Protein AF-A0A7C1Y1V0-F1 (afdb_monomer_lite)

Foldseek 3Di:
DLVDQFKDKLLFDFFDAQDDDPDPDQKDWLDWDDDPFKTKTKMWRQSRWFLDQDQGDNDPDGDDNLSNVDGQVFWDTWMWMWMDGRVFKIKIKTWTFGPDFIKMWGKDFAFQADDWDADLVQRWIWGDDVQKIKIKGKQAPSVQKDKDWQADLSSQARPSRRGGCSVVDDPDGGGGTIIIIIGNTGDRIDMIIMMIGIDGRPDDQADWDHPYNFWIDGPQAIEGADCPDPSVVSHPYYHPVVVSVVSVVVVRD

Radius of gyration: 18.43 Å; chains: 1; bounding box: 43×43×50 Å

Secondary structure (DSSP, 8-state):
-TTSSSEEETTB-----SSS-SSS-SSEEEEEEE-SSEEEEEEE-GGGS-SS-----SSSSPPPGGGGT---TTEEEEEEEEEEETTTEEEEEEEEEEEEEE-EEEEEEE-S-S-EEEEGGGTEEEEEETTEEEEEEE-SSGGGEEEEE--GGGGGB-TTT--B-GGG--SSPPPSEEEEEEESS-EEEEEEEEEEEEE-TTPPPPPEEE-SSSEEEETTEEE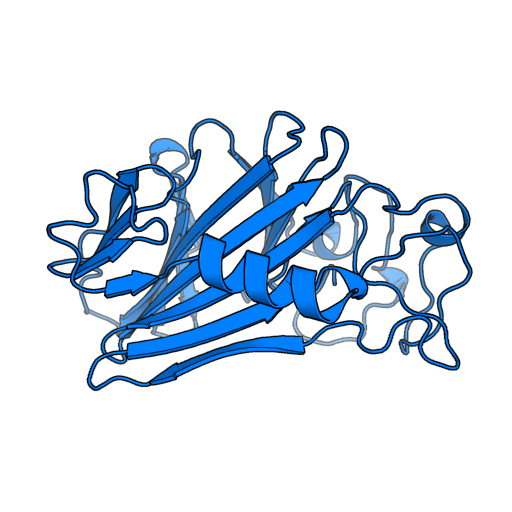ES-TTSTTGGG-SEE--HHHHHHHHHHTT-

pLDDT: mean 93.99, std 7.2, range [48.62, 98.94]

Sequence (253 aa):
TMSHNTILVDGLGQAQPSQGQRYPYYGRMAAFSRGQDYVYFAGDATGCYPHTPGKYSRWSLPMDPVYERKALPHLERFIRHILFVRGRYFVIYDDLSCARPATYTWLYHILPQRPFAFDERTFTIDYTVGDVNVRLRHLANPDKLELDDRTGMKAFTNPLTGEDYSQWRQGDILCGHNLWVSNTVPSRRWCFLAVVYPAQAGETIPAIERLDDSSVRVADDVISFDPASAHSRDASLIVDTSAVAGAVERDLE

Structure (mmCIF, N/CA/C/O backbone):
data_AF-A0A7C1Y1V0-F1
#
_entry.id   AF-A0A7C1Y1V0-F1
#
loop_
_atom_site.group_PDB
_atom_site.id
_atom_site.type_symbol
_atom_site.label_atom_id
_atom_site.label_alt_id
_atom_site.label_comp_id
_atom_site.label_asym_id
_atom_site.label_entity_id
_atom_site.label_seq_id
_atom_site.pdbx_PDB_ins_code
_atom_site.Cartn_x
_atom_site.Cartn_y
_atom_site.Cartn_z
_atom_site.occupancy
_atom_site.B_iso_or_equiv
_atom_site.auth_seq_id
_atom_site.auth_comp_id
_atom_site.auth_asym_id
_atom_site.auth_atom_id
_atom_site.pdbx_PDB_model_num
ATOM 1 N N . THR A 1 1 ? 3.861 7.535 -10.306 1.00 91.88 1 THR A N 1
ATOM 2 C CA . THR A 1 1 ? 3.779 6.478 -9.275 1.00 91.88 1 THR A CA 1
ATOM 3 C C . THR A 1 1 ? 4.593 6.821 -8.050 1.00 91.88 1 THR A C 1
ATOM 5 O O . THR A 1 1 ? 3.997 6.954 -7.001 1.00 91.88 1 THR A O 1
ATOM 8 N N . MET A 1 2 ? 5.907 7.052 -8.175 1.00 93.12 2 MET A N 1
ATOM 9 C CA . MET A 1 2 ? 6.798 7.288 -7.026 1.00 93.12 2 MET A CA 1
ATOM 10 C C . MET A 1 2 ? 6.455 8.511 -6.150 1.00 93.12 2 MET A C 1
ATOM 12 O O . MET A 1 2 ? 6.884 8.585 -5.011 1.00 93.12 2 MET A O 1
ATOM 16 N N . SER A 1 3 ? 5.686 9.463 -6.681 1.00 90.88 3 SER A N 1
ATOM 17 C CA . SER A 1 3 ? 5.173 10.639 -5.963 1.00 90.88 3 SER A CA 1
ATOM 18 C C . SER A 1 3 ? 3.745 10.473 -5.417 1.00 90.88 3 SER A C 1
ATOM 20 O O . SER A 1 3 ? 3.081 11.467 -5.132 1.00 90.88 3 SER A O 1
ATOM 22 N N . HIS A 1 4 ? 3.209 9.250 -5.396 1.00 94.56 4 HIS A N 1
ATOM 23 C CA . HIS A 1 4 ? 1.824 8.958 -5.022 1.00 94.56 4 HIS A CA 1
ATOM 24 C C . HIS A 1 4 ? 1.771 7.877 -3.938 1.00 94.56 4 HIS A C 1
ATOM 26 O O . HIS A 1 4 ? 2.610 6.981 -3.903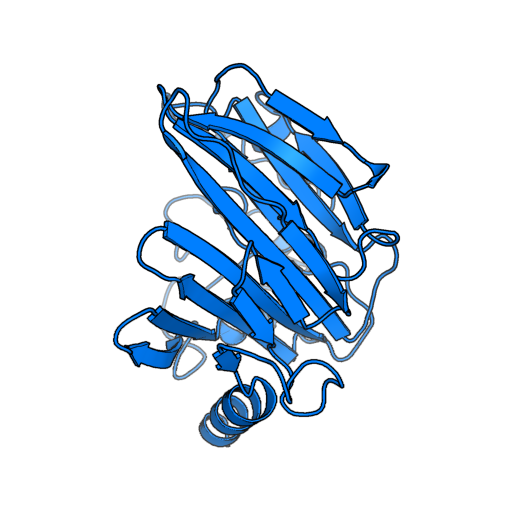 1.00 94.56 4 HIS A O 1
ATOM 32 N N . ASN A 1 5 ? 0.713 7.902 -3.121 1.00 97.81 5 ASN A N 1
ATOM 33 C CA . ASN A 1 5 ? 0.464 6.912 -2.067 1.00 97.81 5 ASN A CA 1
ATOM 34 C C . ASN A 1 5 ? -0.034 5.579 -2.660 1.00 97.81 5 ASN A C 1
ATOM 36 O O . ASN A 1 5 ? -1.225 5.264 -2.620 1.00 97.81 5 ASN A O 1
ATOM 40 N N . THR A 1 6 ? 0.852 4.821 -3.297 1.00 98.19 6 THR A N 1
ATOM 41 C CA . THR A 1 6 ? 0.550 3.578 -4.027 1.00 98.19 6 THR A CA 1
ATOM 42 C C . THR A 1 6 ? 1.698 2.578 -3.879 1.00 98.19 6 THR A C 1
ATOM 44 O O . THR A 1 6 ? 2.484 2.705 -2.952 1.00 98.19 6 THR A O 1
ATOM 47 N N . ILE A 1 7 ? 1.774 1.555 -4.725 1.00 98.75 7 ILE A N 1
ATOM 48 C CA . ILE A 1 7 ? 2.813 0.523 -4.660 1.00 98.75 7 ILE A CA 1
ATOM 49 C C . ILE A 1 7 ? 3.787 0.650 -5.838 1.00 98.75 7 ILE A C 1
ATOM 51 O O . ILE A 1 7 ? 3.426 1.137 -6.906 1.00 98.75 7 ILE A O 1
ATOM 55 N N . LEU A 1 8 ? 5.027 0.213 -5.641 1.00 98.75 8 LEU A N 1
ATOM 56 C CA . LEU A 1 8 ? 5.968 -0.166 -6.694 1.00 98.75 8 LEU A CA 1
ATOM 57 C C . LEU A 1 8 ? 6.183 -1.681 -6.655 1.00 98.75 8 LEU A C 1
ATOM 59 O O . LEU A 1 8 ? 6.149 -2.282 -5.581 1.00 98.75 8 LEU A O 1
ATOM 63 N N . VAL A 1 9 ? 6.456 -2.287 -7.809 1.00 98.75 9 VAL A N 1
ATOM 64 C CA . VAL A 1 9 ? 6.805 -3.713 -7.916 1.00 98.75 9 VAL A CA 1
ATOM 65 C C . VAL A 1 9 ? 8.177 -3.825 -8.570 1.00 98.75 9 VAL A C 1
ATOM 67 O O . VAL A 1 9 ? 8.401 -3.254 -9.634 1.00 98.75 9 VAL A O 1
ATOM 70 N N . ASP A 1 10 ? 9.121 -4.495 -7.911 1.00 98.62 10 ASP A N 1
ATOM 71 C CA . ASP A 1 10 ? 10.555 -4.516 -8.246 1.00 98.62 10 ASP A CA 1
ATOM 72 C C . ASP A 1 10 ? 11.132 -3.103 -8.481 1.00 98.62 10 ASP A C 1
ATOM 74 O O . ASP A 1 10 ? 11.989 -2.876 -9.340 1.00 98.62 10 ASP A O 1
ATOM 78 N N . GLY A 1 11 ? 10.603 -2.129 -7.733 1.00 98.12 11 GLY A N 1
ATOM 79 C CA . GLY A 1 11 ? 10.916 -0.709 -7.862 1.00 98.12 11 GLY A CA 1
ATOM 80 C C . GLY A 1 11 ? 10.279 -0.008 -9.065 1.00 98.12 11 GLY A C 1
ATOM 81 O O . GLY A 1 11 ? 10.378 1.208 -9.156 1.00 98.12 11 GLY A O 1
ATOM 82 N N . LEU A 1 12 ? 9.598 -0.706 -9.973 1.00 98.31 12 LEU A N 1
ATOM 83 C CA . LEU A 1 12 ? 8.946 -0.091 -11.128 1.00 98.31 12 LEU A CA 1
ATOM 84 C C . LEU A 1 12 ? 7.540 0.405 -10.783 1.00 98.31 12 LEU A C 1
ATOM 86 O O . LEU A 1 12 ? 6.779 -0.242 -10.061 1.00 98.31 12 LEU A O 1
ATOM 90 N N . GLY A 1 13 ? 7.191 1.562 -11.340 1.00 97.06 13 GLY A N 1
ATOM 91 C CA . GLY A 1 13 ? 5.862 2.145 -11.246 1.00 97.06 13 GLY A CA 1
ATOM 92 C C . GLY A 1 13 ? 4.998 1.891 -12.481 1.00 97.06 13 GLY A C 1
ATOM 93 O O . GLY A 1 13 ? 5.397 1.251 -13.451 1.00 97.06 13 GLY A O 1
ATOM 94 N N . GLN A 1 14 ? 3.796 2.462 -12.454 1.00 95.44 14 GLN A N 1
ATOM 95 C CA . GLN A 1 14 ? 2.890 2.509 -13.602 1.00 95.44 14 GLN A CA 1
ATOM 96 C C . GLN A 1 14 ? 3.522 3.222 -14.809 1.00 95.44 14 GLN A C 1
ATOM 98 O O . GLN A 1 14 ? 4.060 4.324 -14.669 1.00 95.44 14 GLN A O 1
ATOM 103 N N . ALA A 1 15 ? 3.388 2.637 -15.999 1.00 93.19 15 ALA A N 1
ATOM 104 C CA . ALA A 1 15 ? 3.908 3.194 -17.243 1.00 93.19 15 ALA A CA 1
ATOM 105 C C . ALA A 1 15 ? 3.029 2.782 -18.430 1.00 93.19 15 ALA A C 1
ATOM 107 O O . ALA A 1 15 ? 2.644 1.623 -18.569 1.00 93.19 15 ALA A O 1
ATOM 108 N N . GLN A 1 16 ? 2.681 3.753 -19.278 1.00 89.06 16 GLN A N 1
ATOM 109 C CA . GLN A 1 16 ? 1.705 3.571 -20.353 1.00 89.06 16 GLN A CA 1
ATOM 110 C C . GLN A 1 16 ? 2.181 4.247 -21.647 1.00 89.06 16 GLN A C 1
ATOM 112 O O . GLN A 1 16 ? 2.867 5.276 -21.586 1.00 89.06 16 GLN A O 1
ATOM 117 N N . PRO A 1 17 ? 1.879 3.663 -22.822 1.00 86.00 17 PRO A N 1
ATOM 118 C CA . PRO A 1 17 ? 2.273 4.229 -24.108 1.00 86.00 17 PRO A CA 1
ATOM 119 C C . PRO A 1 17 ? 1.593 5.583 -24.340 1.00 86.00 17 PRO A C 1
ATOM 121 O O . PRO A 1 17 ? 0.523 5.855 -23.798 1.00 86.00 17 PRO A O 1
ATOM 124 N N . SER A 1 18 ? 2.215 6.434 -25.158 1.00 81.00 18 SER A N 1
ATOM 125 C CA . SER A 1 18 ? 1.694 7.770 -25.482 1.00 81.00 18 SER A CA 1
ATOM 126 C C . SER A 1 18 ? 0.429 7.758 -26.333 1.00 81.00 18 SER A C 1
ATOM 128 O O . SER A 1 18 ? -0.316 8.734 -26.318 1.00 81.00 18 SER A O 1
ATOM 130 N N . GLN A 1 19 ? 0.179 6.678 -27.076 1.00 78.19 19 GLN A N 1
ATOM 131 C CA . GLN A 1 19 ? -1.011 6.529 -27.905 1.00 78.19 19 GLN A CA 1
ATOM 132 C C . GLN A 1 19 ? -1.638 5.147 -27.746 1.00 78.19 19 GLN A C 1
ATOM 134 O O . GLN A 1 19 ? -0.944 4.132 -27.662 1.00 78.19 19 GLN A O 1
ATOM 139 N N . GLY A 1 20 ? -2.972 5.141 -27.751 1.00 77.00 20 GLY A N 1
ATOM 140 C CA . GLY A 1 20 ? -3.791 3.941 -27.659 1.00 77.00 20 GLY A CA 1
ATOM 141 C C . GLY A 1 20 ? -3.838 3.313 -26.265 1.00 77.00 20 GLY A C 1
ATOM 142 O O . GLY A 1 20 ? -3.138 3.697 -25.325 1.00 77.00 20 GLY A O 1
ATOM 143 N N . GLN A 1 21 ? -4.694 2.306 -26.143 1.00 80.00 21 GLN A N 1
ATOM 144 C CA . GLN A 1 21 ? -4.727 1.406 -25.000 1.00 80.00 21 GLN A CA 1
ATOM 145 C C . GLN A 1 21 ? -4.340 0.015 -25.498 1.00 80.00 21 GLN A C 1
ATOM 147 O O . GLN A 1 21 ? -4.882 -0.454 -26.494 1.00 80.00 21 GLN A O 1
ATOM 152 N N . ARG A 1 22 ? -3.359 -0.621 -24.848 1.00 79.38 22 ARG A N 1
ATOM 153 C CA . ARG A 1 22 ? -2.966 -2.005 -25.168 1.00 79.38 22 ARG A CA 1
ATOM 154 C C . ARG A 1 22 ? -3.945 -3.027 -24.598 1.00 79.38 22 ARG A C 1
ATOM 156 O O . ARG A 1 22 ? -4.013 -4.141 -25.097 1.00 79.38 22 ARG A O 1
ATOM 163 N N . TYR A 1 23 ? -4.674 -2.621 -23.567 1.00 81.50 23 TYR A N 1
ATOM 164 C CA . TYR A 1 23 ? -5.656 -3.414 -22.848 1.00 81.50 23 TYR A CA 1
ATOM 165 C C . TYR A 1 23 ? -6.980 -2.644 -22.808 1.00 81.50 23 TYR A C 1
ATOM 167 O O . TYR A 1 23 ? -6.942 -1.411 -22.868 1.00 81.50 23 TYR A O 1
ATOM 175 N N . PRO A 1 24 ? -8.130 -3.321 -22.655 1.00 82.69 24 PRO A N 1
ATOM 176 C CA . PRO A 1 24 ? -9.429 -2.658 -22.506 1.00 82.69 24 PRO A CA 1
ATOM 177 C C . PRO A 1 24 ? -9.461 -1.635 -21.359 1.00 82.69 24 PRO A C 1
ATOM 179 O O . PRO A 1 24 ? -10.166 -0.631 -21.425 1.00 82.69 24 PRO A O 1
ATOM 182 N N . TYR A 1 25 ? -8.659 -1.866 -20.318 1.00 86.88 25 TYR A N 1
ATOM 183 C CA . TYR A 1 25 ? -8.430 -0.937 -19.221 1.00 86.88 25 TYR A CA 1
ATOM 184 C C . TYR A 1 25 ? -6.985 -1.047 -18.720 1.00 86.88 25 TYR A C 1
ATOM 186 O O . TYR A 1 25 ? -6.376 -2.111 -18.761 1.00 86.88 25 TYR A O 1
ATOM 194 N N . TYR A 1 26 ? -6.432 0.063 -18.226 1.00 89.19 26 TYR A N 1
ATOM 195 C CA . TYR A 1 26 ? -5.163 0.046 -17.484 1.00 89.19 26 TYR A CA 1
ATOM 196 C C . TYR A 1 26 ? -5.425 -0.082 -15.982 1.00 89.19 26 TYR A C 1
ATOM 198 O O . TYR A 1 26 ? -4.851 -0.940 -15.322 1.00 89.19 26 TYR A O 1
ATOM 206 N N . GLY A 1 27 ? -6.343 0.733 -15.461 1.00 93.25 27 GLY A N 1
ATOM 207 C CA . GLY A 1 27 ? -6.865 0.602 -14.109 1.00 93.25 27 GLY A CA 1
ATOM 208 C C . GLY A 1 27 ? -8.375 0.785 -14.106 1.00 93.25 27 GLY A C 1
ATOM 209 O O . GLY A 1 27 ? -8.915 1.476 -14.976 1.00 93.25 27 GLY A O 1
ATOM 210 N N . ARG A 1 28 ? -9.056 0.156 -13.150 1.00 94.12 28 ARG A N 1
ATOM 211 C CA . ARG A 1 28 ? -10.519 0.188 -13.041 1.00 94.12 28 ARG A CA 1
ATOM 212 C C . ARG A 1 28 ? -10.995 0.045 -11.602 1.00 94.12 28 ARG A C 1
ATOM 214 O O . ARG A 1 28 ? -10.276 -0.469 -10.751 1.00 94.12 28 ARG A O 1
ATOM 221 N N . MET A 1 29 ? -12.242 0.437 -11.357 1.00 96.19 29 MET A N 1
ATOM 222 C CA . MET A 1 29 ? -12.943 0.085 -10.123 1.00 96.19 29 MET A CA 1
ATOM 223 C C . MET A 1 29 ? -13.415 -1.367 -10.227 1.00 96.19 29 MET A C 1
ATOM 225 O O . MET A 1 29 ? -14.252 -1.680 -11.070 1.00 96.19 29 MET A O 1
ATOM 229 N N . ALA A 1 30 ? -12.860 -2.245 -9.397 1.00 95.94 30 ALA A N 1
ATOM 230 C CA . ALA A 1 30 ? -13.213 -3.662 -9.343 1.00 95.94 30 ALA A CA 1
ATOM 231 C C . ALA A 1 30 ? -14.473 -3.909 -8.500 1.00 95.94 30 ALA A C 1
ATOM 233 O O . ALA A 1 30 ? -15.258 -4.804 -8.794 1.00 95.94 30 ALA A O 1
ATOM 234 N N . ALA A 1 31 ? -14.684 -3.105 -7.456 1.00 97.06 31 ALA A N 1
ATOM 235 C CA . ALA A 1 31 ? -15.872 -3.189 -6.618 1.00 97.06 31 ALA A CA 1
ATOM 236 C C . ALA A 1 31 ? -16.172 -1.849 -5.940 1.00 97.06 31 ALA A C 1
ATOM 238 O O . ALA A 1 31 ? -15.276 -1.036 -5.703 1.00 97.06 31 ALA A O 1
ATOM 239 N N . PHE A 1 32 ? -17.438 -1.649 -5.588 1.00 97.62 32 PHE A N 1
ATOM 240 C CA . PHE A 1 32 ? -17.906 -0.548 -4.755 1.00 97.62 32 PHE A CA 1
ATOM 241 C C . PHE A 1 32 ? -19.097 -1.020 -3.922 1.00 97.62 32 PHE A C 1
ATOM 243 O O . PHE A 1 32 ? -19.973 -1.720 -4.428 1.00 97.62 32 PHE A O 1
ATOM 250 N N . SER A 1 33 ? -19.142 -0.622 -2.656 1.00 97.81 33 SER A N 1
ATOM 251 C CA . SER A 1 33 ? -20.313 -0.798 -1.802 1.00 97.81 33 SER A CA 1
ATOM 252 C C . SER A 1 33 ? -20.391 0.336 -0.788 1.00 97.81 33 SER A C 1
ATOM 254 O O . SER A 1 33 ? -19.377 0.879 -0.352 1.00 97.81 33 SER A O 1
ATOM 256 N N . ARG A 1 34 ? -21.606 0.689 -0.380 1.00 98.12 34 ARG A N 1
ATOM 257 C CA . ARG A 1 34 ? -21.850 1.652 0.689 1.00 98.12 34 ARG A CA 1
ATOM 258 C C . ARG A 1 34 ? -22.881 1.077 1.643 1.00 98.12 34 ARG A C 1
ATOM 260 O O . ARG A 1 34 ? -24.008 0.803 1.239 1.00 98.12 34 ARG A O 1
ATOM 267 N N . GLY A 1 35 ? -22.492 0.943 2.903 1.00 96.81 35 GLY A N 1
ATOM 268 C CA . GLY A 1 35 ? -23.393 0.633 4.002 1.00 96.81 35 GLY A CA 1
ATOM 269 C C . GLY A 1 35 ? -23.722 1.868 4.834 1.00 96.81 35 GLY A C 1
ATOM 270 O O . GLY A 1 35 ? -23.360 2.995 4.492 1.00 96.81 35 GLY A O 1
ATOM 271 N N . GLN A 1 36 ? -24.398 1.634 5.957 1.00 95.75 36 GLN A N 1
ATOM 272 C CA . GLN A 1 36 ? -24.672 2.670 6.953 1.00 95.75 36 GLN A CA 1
ATOM 273 C C . GLN A 1 36 ? -23.372 3.200 7.576 1.00 95.75 36 GLN A C 1
ATOM 275 O O . GLN A 1 36 ? -23.158 4.409 7.609 1.00 95.75 36 GLN A O 1
ATOM 280 N N . ASP A 1 37 ? -22.488 2.286 7.983 1.00 96.50 37 ASP A N 1
ATOM 281 C CA . ASP A 1 37 ? -21.266 2.599 8.732 1.00 96.50 37 ASP A CA 1
ATOM 282 C C . ASP A 1 37 ? -19.984 2.356 7.923 1.00 96.50 37 ASP A C 1
ATOM 284 O O . ASP A 1 37 ? -18.893 2.319 8.487 1.00 96.50 37 ASP A O 1
ATOM 288 N N . TYR A 1 38 ? -20.077 2.178 6.602 1.00 98.25 38 TYR A N 1
ATOM 289 C CA . TYR A 1 38 ? -18.890 2.011 5.769 1.00 98.25 38 TYR A CA 1
ATOM 290 C C . TYR A 1 38 ? -19.078 2.500 4.332 1.00 98.25 38 TYR A C 1
ATOM 292 O O . TYR A 1 38 ? -20.171 2.453 3.763 1.00 98.25 38 TYR A O 1
ATOM 300 N N . VAL A 1 39 ? -17.966 2.892 3.716 1.00 98.69 39 VAL A N 1
ATOM 301 C CA . VAL A 1 39 ? -17.813 2.980 2.261 1.00 98.69 39 VAL A CA 1
ATOM 302 C C . VAL A 1 39 ? -16.663 2.068 1.861 1.00 98.69 39 VAL A C 1
ATOM 304 O O . VAL A 1 39 ? -15.563 2.191 2.386 1.00 98.69 39 VAL A O 1
ATOM 307 N N . TYR A 1 40 ? -16.927 1.151 0.940 1.00 98.69 40 TYR A N 1
ATOM 308 C CA . TYR A 1 40 ? -15.965 0.210 0.392 1.00 98.69 40 TYR A CA 1
ATOM 309 C C . TYR A 1 40 ? -15.735 0.498 -1.083 1.00 98.69 40 TYR A C 1
ATOM 311 O O . TYR A 1 40 ? -16.685 0.701 -1.844 1.00 98.69 40 TYR A O 1
ATOM 319 N N . PHE A 1 41 ? -14.481 0.434 -1.504 1.00 98.44 41 PHE A N 1
ATOM 320 C CA . PHE A 1 41 ? -14.147 0.336 -2.910 1.00 98.44 41 PHE A CA 1
ATOM 321 C C . PHE A 1 41 ? -12.866 -0.460 -3.129 1.00 98.44 41 PHE A C 1
ATOM 323 O O . PHE A 1 41 ? -11.983 -0.489 -2.274 1.00 98.44 41 PHE A O 1
ATOM 330 N N . ALA A 1 42 ? -12.763 -1.087 -4.298 1.00 98.62 42 ALA A N 1
ATOM 331 C CA . ALA A 1 42 ? -11.550 -1.745 -4.751 1.00 98.62 42 ALA A CA 1
ATOM 332 C C . ALA A 1 42 ? -11.149 -1.253 -6.139 1.00 98.62 42 ALA A C 1
ATOM 334 O O . ALA A 1 42 ? -12.002 -1.098 -7.015 1.00 98.62 42 ALA A O 1
ATOM 335 N N . GLY A 1 43 ? -9.855 -1.018 -6.331 1.00 98.19 43 GLY A N 1
ATOM 336 C CA . GLY A 1 43 ? -9.264 -0.670 -7.616 1.00 98.19 43 GLY A CA 1
ATOM 337 C C . GLY A 1 43 ? -8.320 -1.767 -8.090 1.00 98.19 43 GLY A C 1
ATOM 338 O O . GLY A 1 43 ? -7.417 -2.144 -7.349 1.00 98.19 43 GLY A O 1
ATOM 339 N N . ASP A 1 44 ? -8.512 -2.242 -9.317 1.00 97.75 44 ASP A N 1
ATOM 340 C CA . ASP A 1 44 ? -7.547 -3.093 -10.015 1.00 97.75 44 ASP A CA 1
ATOM 341 C C . ASP A 1 44 ? -6.597 -2.194 -10.812 1.00 97.75 44 ASP A C 1
ATOM 343 O O . ASP A 1 44 ? -7.026 -1.437 -11.688 1.00 97.75 44 ASP A O 1
ATOM 347 N N . ALA A 1 45 ? -5.313 -2.249 -10.464 1.00 96.81 45 ALA A N 1
ATOM 348 C CA . ALA A 1 45 ? -4.238 -1.493 -11.096 1.00 96.81 45 ALA A CA 1
ATOM 349 C C . ALA A 1 45 ? -3.236 -2.400 -11.822 1.00 96.81 45 ALA A C 1
ATOM 351 O O . ALA A 1 45 ? -2.187 -1.911 -12.242 1.00 96.81 45 ALA A O 1
ATOM 352 N N . THR A 1 46 ? -3.538 -3.692 -11.976 1.00 95.19 46 THR A N 1
ATOM 353 C CA . THR A 1 46 ? -2.634 -4.691 -12.566 1.00 95.19 46 THR A CA 1
ATOM 354 C C . THR A 1 46 ? -2.148 -4.236 -13.941 1.00 95.19 46 THR A C 1
ATOM 356 O O . THR A 1 46 ? -0.946 -4.115 -14.176 1.00 95.19 46 THR A O 1
ATOM 359 N N . GLY A 1 47 ? -3.084 -3.844 -14.812 1.00 92.88 47 GLY A N 1
ATOM 360 C CA . GLY A 1 47 ? -2.780 -3.391 -16.168 1.00 92.88 47 GLY A CA 1
ATOM 361 C C . GLY A 1 47 ? -2.004 -2.072 -16.244 1.00 92.88 47 GLY A C 1
ATOM 362 O O . GLY A 1 47 ? -1.417 -1.784 -17.28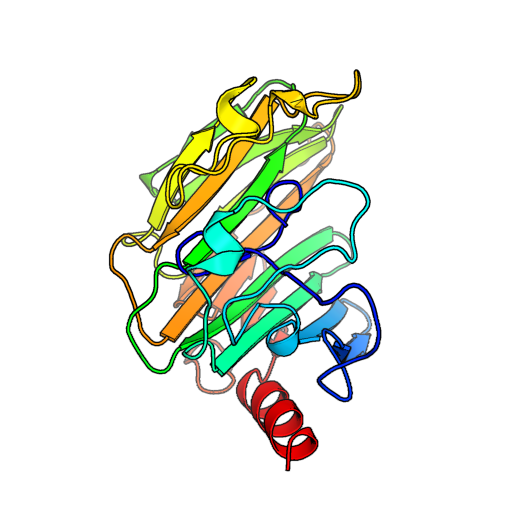2 1.00 92.88 47 GLY A O 1
ATOM 363 N N . CYS A 1 48 ? -1.955 -1.260 -15.179 1.00 94.50 48 CYS A N 1
ATOM 364 C CA . CYS A 1 48 ? -1.270 0.039 -15.189 1.00 94.50 48 CYS A CA 1
ATOM 365 C C . CYS A 1 48 ? 0.258 -0.081 -15.270 1.00 94.50 48 CYS A C 1
ATOM 367 O O . CYS A 1 48 ? 0.924 0.919 -15.563 1.00 94.50 48 CYS A O 1
ATOM 369 N N . TYR A 1 49 ? 0.812 -1.255 -14.972 1.00 95.62 49 TYR A N 1
ATOM 370 C CA . TYR A 1 49 ? 2.249 -1.504 -14.935 1.00 95.62 49 TYR A CA 1
ATOM 371 C C . TYR A 1 49 ? 2.774 -1.999 -16.289 1.00 95.62 49 TYR A C 1
ATOM 373 O O . TYR A 1 49 ? 2.053 -2.625 -17.068 1.00 95.62 49 TYR A O 1
ATOM 381 N N . PRO A 1 50 ? 4.044 -1.718 -16.619 1.00 94.69 50 PRO A N 1
ATOM 382 C CA . PRO A 1 50 ? 4.620 -2.131 -17.891 1.00 94.69 50 PRO A CA 1
ATOM 383 C C . PRO A 1 50 ? 4.847 -3.649 -17.924 1.00 94.69 50 PRO A C 1
ATOM 385 O O . PRO A 1 50 ? 5.741 -4.132 -17.248 1.00 94.69 50 PRO A O 1
ATOM 388 N N . HIS A 1 51 ? 4.123 -4.411 -18.751 1.00 94.50 51 HIS A N 1
ATOM 389 C CA . HIS A 1 51 ? 4.394 -5.854 -18.943 1.00 94.50 51 HIS A CA 1
ATOM 390 C C . HIS A 1 51 ? 5.496 -6.149 -19.975 1.00 94.50 51 HIS A C 1
ATOM 392 O O . HIS A 1 51 ? 6.018 -7.256 -20.045 1.00 94.50 51 HIS A O 1
ATOM 398 N N . THR A 1 52 ? 5.884 -5.159 -20.776 1.00 94.12 52 THR A N 1
ATOM 399 C CA . THR A 1 52 ? 6.951 -5.272 -21.782 1.00 94.12 52 THR A CA 1
ATOM 400 C C . THR A 1 52 ? 7.857 -4.056 -21.680 1.00 94.12 52 THR A C 1
ATOM 402 O O . THR A 1 52 ? 7.310 -2.973 -21.503 1.00 94.12 52 THR A O 1
ATOM 405 N N . PRO A 1 53 ? 9.180 -4.153 -21.864 1.00 95.50 53 PRO A N 1
ATOM 406 C CA . PRO A 1 53 ? 10.012 -2.956 -21.931 1.00 95.50 53 PRO A CA 1
ATOM 407 C C . PRO A 1 53 ? 9.566 -2.032 -23.073 1.00 95.50 53 PRO A C 1
ATOM 409 O O . PRO A 1 53 ? 9.069 -2.495 -24.106 1.00 95.50 53 PRO A O 1
ATOM 412 N N . GLY A 1 54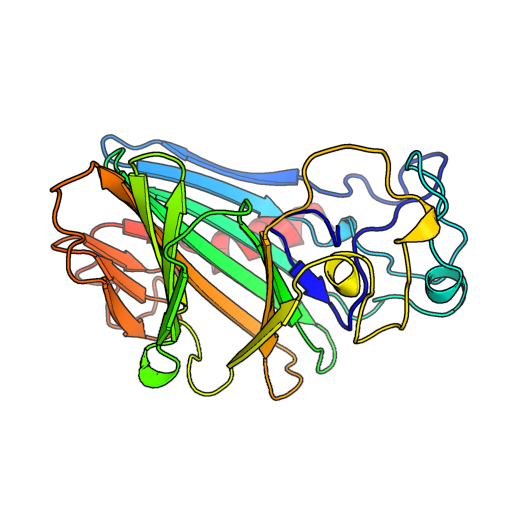 ? 9.723 -0.722 -22.906 1.00 92.50 54 GLY A N 1
ATOM 413 C CA . GLY A 1 54 ? 9.338 0.227 -23.941 1.00 92.50 54 GLY A CA 1
ATOM 414 C C . GLY A 1 54 ? 9.533 1.692 -23.580 1.00 92.50 54 GLY A C 1
ATOM 415 O O . GLY A 1 54 ? 9.785 2.064 -22.437 1.00 92.50 54 GLY A O 1
ATOM 416 N N . LYS A 1 55 ? 9.377 2.536 -24.603 1.00 91.69 55 LYS A N 1
ATOM 417 C CA . LYS A 1 55 ? 9.370 3.993 -24.467 1.00 91.69 55 LYS A CA 1
ATOM 418 C C . LYS A 1 55 ? 7.971 4.458 -24.090 1.00 91.69 55 LYS A C 1
ATOM 420 O O . LYS A 1 55 ? 7.066 4.469 -24.925 1.00 91.69 55 LYS A O 1
ATOM 425 N N . TYR A 1 56 ? 7.801 4.817 -22.826 1.00 91.31 56 TYR A N 1
ATOM 426 C CA . TYR A 1 56 ? 6.544 5.315 -22.283 1.00 91.31 56 TYR A CA 1
ATOM 427 C C . TYR A 1 56 ? 6.580 6.835 -22.165 1.00 91.31 56 TYR A C 1
ATOM 429 O O . TYR A 1 56 ? 7.538 7.400 -21.647 1.00 91.31 56 TYR A O 1
ATOM 437 N N . SER A 1 57 ? 5.532 7.499 -22.645 1.00 88.62 57 SER A N 1
ATOM 438 C CA . SER A 1 57 ? 5.465 8.967 -22.673 1.00 88.62 57 SER A CA 1
ATOM 439 C C . SER A 1 57 ? 4.035 9.497 -22.556 1.00 88.62 57 SER A C 1
ATOM 441 O O . SER A 1 57 ? 3.695 10.531 -23.119 1.00 88.62 57 SER A O 1
ATOM 443 N N . ARG A 1 58 ? 3.170 8.783 -21.818 1.00 85.06 58 ARG A N 1
ATOM 444 C CA . ARG A 1 58 ? 1.804 9.253 -21.523 1.00 85.06 58 ARG A CA 1
ATOM 445 C C . ARG A 1 58 ? 1.776 10.469 -20.586 1.00 85.06 58 ARG A C 1
ATOM 447 O O . ARG A 1 58 ? 0.822 11.240 -20.620 1.00 85.06 58 ARG A O 1
ATOM 454 N N . TRP A 1 59 ? 2.785 10.616 -19.732 1.00 81.94 59 TRP A N 1
ATOM 455 C CA . TRP A 1 59 ? 2.835 11.641 -18.690 1.00 81.94 59 TRP A CA 1
ATOM 456 C C . TRP A 1 59 ? 3.708 12.831 -19.101 1.00 81.94 59 TRP A C 1
ATOM 458 O O . TRP A 1 59 ? 4.521 12.728 -20.014 1.00 81.94 59 TRP A O 1
ATOM 468 N N . SER A 1 60 ? 3.531 13.965 -18.419 1.00 79.19 60 SER A N 1
ATOM 469 C CA . SER A 1 60 ? 4.209 15.233 -18.728 1.00 79.19 60 SER A CA 1
ATOM 470 C C . SER A 1 60 ? 5.717 15.229 -18.458 1.00 79.19 60 SER A C 1
ATOM 472 O O . SER A 1 60 ? 6.431 16.047 -19.032 1.00 79.19 60 SER A O 1
ATOM 474 N N . LEU A 1 61 ? 6.204 14.328 -17.602 1.00 85.06 61 LEU A N 1
ATOM 475 C CA . LEU A 1 61 ? 7.629 14.145 -17.339 1.00 85.06 61 LEU A CA 1
ATOM 476 C C . LEU A 1 61 ? 8.189 12.987 -18.174 1.00 85.06 61 LEU A C 1
ATOM 478 O O . LEU A 1 61 ? 7.494 11.980 -18.352 1.00 85.06 61 LEU A O 1
ATOM 482 N N . PRO A 1 62 ? 9.439 13.096 -18.665 1.00 88.19 62 PRO A N 1
ATOM 483 C CA . PRO A 1 62 ? 10.083 11.989 -19.351 1.00 88.19 62 PRO A CA 1
ATOM 484 C C . PRO A 1 62 ? 10.233 10.805 -18.395 1.00 88.19 62 PRO A C 1
ATOM 486 O O . PRO A 1 62 ? 10.642 10.965 -17.245 1.00 88.19 62 PRO A O 1
ATOM 489 N N . MET A 1 63 ? 9.895 9.614 -18.885 1.00 91.19 63 MET A N 1
ATOM 490 C CA . MET A 1 63 ? 10.107 8.376 -18.146 1.00 91.19 63 MET A CA 1
ATOM 491 C C . MET A 1 63 ? 11.596 8.023 -18.157 1.00 91.19 63 MET A C 1
ATOM 493 O O . MET A 1 63 ? 12.263 8.187 -19.181 1.00 91.19 63 MET A O 1
ATOM 497 N N . ASP A 1 64 ? 12.113 7.522 -17.039 1.00 94.31 64 ASP A N 1
ATOM 498 C CA . ASP A 1 64 ? 13.505 7.090 -16.958 1.00 94.31 64 ASP A CA 1
ATOM 499 C C . ASP A 1 64 ? 13.821 5.958 -17.972 1.00 94.31 64 ASP A C 1
ATOM 501 O O . ASP A 1 64 ? 12.986 5.069 -18.195 1.00 94.31 64 ASP A O 1
ATOM 505 N N . PRO A 1 65 ? 15.026 5.924 -18.579 1.00 94.81 65 PRO A N 1
ATOM 506 C CA . PRO A 1 65 ? 15.427 4.868 -19.513 1.00 94.81 65 PRO A CA 1
ATOM 507 C C . PRO A 1 65 ? 15.383 3.439 -18.952 1.00 94.81 65 PRO A C 1
ATOM 509 O O . PRO A 1 65 ? 15.495 2.482 -19.722 1.00 94.81 65 PRO A O 1
ATOM 512 N N . VAL A 1 66 ? 15.258 3.245 -17.634 1.00 96.44 66 VAL A N 1
ATOM 513 C CA . VAL A 1 66 ? 15.081 1.920 -17.028 1.00 96.44 66 VAL A CA 1
ATOM 514 C C . VAL A 1 66 ? 13.889 1.169 -17.624 1.00 96.44 66 VAL A C 1
ATOM 516 O O . VAL A 1 66 ? 13.999 -0.038 -17.838 1.00 96.44 66 VAL A O 1
ATOM 519 N N . TYR A 1 67 ? 12.806 1.861 -17.989 1.00 95.94 67 TYR A N 1
ATOM 520 C CA . TYR A 1 67 ? 11.605 1.239 -18.560 1.00 95.94 67 TYR A CA 1
ATOM 521 C C . TYR A 1 67 ? 11.802 0.737 -19.996 1.00 95.94 67 TYR A C 1
ATOM 523 O O . TYR A 1 67 ? 11.061 -0.127 -20.458 1.00 95.94 67 TYR A O 1
ATOM 531 N N . GLU A 1 68 ? 12.838 1.204 -20.700 1.00 95.69 68 GLU A N 1
ATOM 532 C CA . GLU A 1 68 ? 13.221 0.644 -22.002 1.00 95.69 68 GLU A CA 1
ATOM 533 C C . GLU A 1 68 ? 13.901 -0.725 -21.864 1.00 95.69 68 GLU A C 1
ATOM 535 O O . GLU A 1 68 ? 13.980 -1.478 -22.832 1.00 95.69 68 GLU A O 1
ATOM 540 N N . ARG A 1 69 ? 14.391 -1.061 -20.661 1.00 96.50 69 ARG A N 1
ATOM 541 C CA . ARG A 1 69 ? 15.148 -2.293 -20.381 1.00 96.50 69 ARG A CA 1
ATOM 542 C C . ARG A 1 69 ? 14.438 -3.244 -19.423 1.00 96.50 69 ARG A C 1
ATOM 544 O O . ARG A 1 69 ? 14.680 -4.446 -19.480 1.00 96.50 69 ARG A O 1
ATOM 551 N N . LYS A 1 70 ? 13.605 -2.722 -18.523 1.00 97.19 70 LYS A N 1
ATOM 552 C CA . LYS A 1 70 ? 12.902 -3.483 -17.489 1.00 97.19 70 LYS A CA 1
ATOM 553 C C . LYS A 1 70 ? 11.390 -3.333 -17.626 1.00 97.19 70 LYS A C 1
ATOM 555 O O . LYS A 1 70 ? 10.886 -2.310 -18.074 1.00 97.19 70 LYS A O 1
ATOM 560 N N . ALA A 1 71 ? 10.692 -4.379 -17.208 1.00 97.19 71 ALA A N 1
ATOM 561 C CA . ALA A 1 71 ? 9.243 -4.475 -17.158 1.00 97.19 71 ALA A CA 1
ATOM 562 C C . ALA A 1 71 ? 8.839 -5.549 -16.136 1.00 97.19 71 ALA A C 1
ATOM 564 O O . ALA A 1 71 ? 9.692 -6.240 -15.573 1.00 97.19 71 ALA A O 1
ATOM 565 N N . LEU A 1 72 ? 7.536 -5.699 -15.938 1.00 97.75 72 LEU A N 1
ATOM 566 C CA . LEU A 1 72 ? 6.878 -6.602 -15.003 1.00 97.75 72 LEU A CA 1
ATOM 567 C C . LEU A 1 72 ? 5.964 -7.597 -15.743 1.00 97.75 72 LEU A C 1
ATOM 569 O O . LEU A 1 72 ? 4.769 -7.646 -15.466 1.00 97.75 72 LEU A O 1
ATOM 573 N N . PRO A 1 73 ? 6.482 -8.419 -16.681 1.00 96.75 73 PRO A N 1
ATOM 574 C CA . PRO A 1 73 ? 5.667 -9.445 -17.344 1.00 96.75 73 PRO A CA 1
ATOM 575 C C . PRO A 1 73 ? 5.100 -10.472 -16.354 1.00 96.75 73 PRO A C 1
ATOM 577 O O . PRO A 1 73 ? 4.161 -11.186 -16.679 1.00 96.75 73 PRO A O 1
ATOM 580 N N . HIS A 1 74 ? 5.697 -10.561 -15.163 1.00 97.81 74 HIS A N 1
ATOM 581 C CA . HIS A 1 74 ? 5.320 -11.464 -14.088 1.00 97.81 74 HIS A CA 1
ATOM 582 C C . HIS A 1 74 ? 4.293 -10.890 -13.112 1.00 97.81 74 HIS A C 1
ATOM 584 O O . HIS A 1 74 ? 3.925 -11.630 -12.209 1.00 97.81 74 HIS A O 1
ATOM 590 N N . LEU A 1 75 ? 3.862 -9.629 -13.232 1.00 97.81 75 LEU A N 1
ATOM 591 C CA . LEU A 1 75 ? 2.792 -9.097 -12.383 1.00 97.81 75 LEU A CA 1
ATOM 592 C C . LEU A 1 75 ? 1.459 -9.725 -12.796 1.00 97.81 75 LEU A C 1
ATOM 594 O O . LEU A 1 75 ? 1.055 -9.605 -13.946 1.00 97.81 75 LEU A O 1
ATOM 598 N N . GLU A 1 76 ? 0.789 -10.394 -11.864 1.00 96.94 76 GLU A N 1
ATOM 599 C CA . GLU A 1 76 ? -0.481 -11.087 -12.124 1.00 96.94 76 GLU A CA 1
ATOM 600 C C . GLU A 1 76 ? -1.658 -10.358 -11.482 1.00 96.94 76 GLU A C 1
ATOM 602 O O . GLU A 1 76 ? -2.763 -10.396 -12.011 1.00 96.94 76 GLU A O 1
ATOM 607 N N . ARG A 1 77 ? -1.433 -9.698 -10.340 1.00 97.44 77 ARG A N 1
ATOM 608 C CA . ARG A 1 77 ? -2.498 -9.041 -9.586 1.00 97.44 77 ARG A CA 1
ATOM 609 C C . ARG A 1 77 ? -1.968 -7.891 -8.754 1.00 97.44 77 ARG A C 1
ATOM 611 O O . ARG A 1 77 ? -1.003 -8.043 -8.004 1.00 97.44 77 ARG A O 1
ATOM 618 N N . PHE A 1 78 ? -2.651 -6.763 -8.866 1.00 98.00 78 PHE A N 1
ATOM 619 C CA . PHE A 1 78 ? -2.610 -5.669 -7.914 1.00 98.00 78 PHE A CA 1
ATOM 620 C C . PHE A 1 78 ? -4.021 -5.103 -7.756 1.00 98.00 78 PHE A C 1
ATOM 622 O O . PHE A 1 78 ? -4.460 -4.259 -8.542 1.00 98.00 78 PHE A O 1
ATOM 629 N N . ILE A 1 79 ? -4.694 -5.533 -6.687 1.00 98.56 79 ILE A N 1
ATOM 630 C CA . ILE A 1 79 ? -5.987 -4.993 -6.271 1.00 98.56 79 ILE A CA 1
ATOM 631 C C . ILE A 1 79 ? -5.822 -4.293 -4.922 1.00 98.56 79 ILE A C 1
ATOM 633 O O . ILE A 1 79 ? -5.385 -4.893 -3.944 1.00 98.56 79 ILE A O 1
ATOM 637 N N . ARG A 1 80 ? -6.184 -3.010 -4.861 1.00 98.81 80 ARG A N 1
ATOM 638 C CA . ARG A 1 80 ? -6.246 -2.248 -3.609 1.00 98.81 80 ARG A CA 1
ATOM 639 C C . ARG A 1 80 ? -7.682 -2.155 -3.137 1.00 98.81 80 ARG A C 1
ATOM 641 O O . ARG A 1 80 ? -8.506 -1.548 -3.816 1.00 98.81 80 ARG A O 1
ATOM 648 N N . HIS A 1 81 ? -7.945 -2.668 -1.949 1.00 98.81 81 HIS A N 1
ATOM 649 C CA . HIS A 1 81 ? -9.203 -2.561 -1.229 1.00 98.81 81 HIS A CA 1
ATOM 650 C C . HIS A 1 81 ? -9.103 -1.434 -0.200 1.00 98.81 81 HIS A C 1
ATOM 652 O O . HIS A 1 81 ? -8.148 -1.374 0.573 1.00 98.81 81 HIS A O 1
ATOM 658 N N . ILE A 1 82 ? -10.085 -0.535 -0.176 1.00 98.81 82 ILE A N 1
ATOM 659 C CA . ILE A 1 82 ? -10.153 0.557 0.795 1.00 98.81 82 ILE A CA 1
ATOM 660 C C . ILE A 1 82 ? -11.533 0.568 1.436 1.00 98.81 82 ILE A C 1
ATOM 662 O O . ILE A 1 82 ? -12.559 0.641 0.756 1.00 98.81 82 ILE A O 1
ATOM 666 N N . LEU A 1 83 ? -11.539 0.520 2.763 1.00 98.75 83 LEU A N 1
ATOM 667 C CA . LEU A 1 83 ? -12.705 0.755 3.598 1.00 98.75 83 LEU A CA 1
ATOM 668 C C . LEU A 1 83 ? -12.552 2.097 4.302 1.00 98.75 83 LEU A C 1
ATOM 670 O O . LEU A 1 83 ? -11.539 2.342 4.948 1.00 98.75 83 LEU A O 1
ATOM 674 N N . PHE A 1 84 ? -13.573 2.939 4.216 1.00 98.81 84 PHE A N 1
ATOM 675 C CA . PHE A 1 84 ? -13.766 4.076 5.105 1.00 98.81 84 PHE A CA 1
ATOM 676 C C . PHE A 1 84 ? -14.838 3.706 6.124 1.00 98.81 84 PHE A C 1
ATOM 678 O O . PHE A 1 84 ? -15.998 3.518 5.755 1.00 98.81 84 PHE A O 1
ATOM 685 N N . VAL A 1 85 ? -14.445 3.559 7.386 1.00 98.56 85 VAL A N 1
ATOM 686 C CA . VAL A 1 85 ? -15.265 2.923 8.424 1.00 98.56 85 VAL A CA 1
ATOM 687 C C . 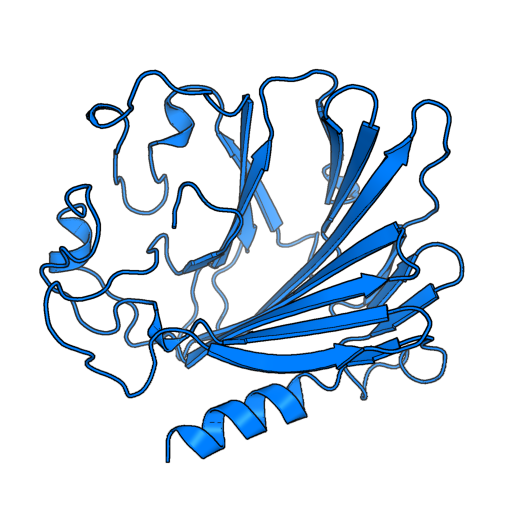VAL A 1 85 ? -15.744 3.961 9.430 1.00 98.56 85 VAL A C 1
ATOM 689 O O . VAL A 1 85 ? -14.979 4.819 9.874 1.00 98.56 85 VAL A O 1
ATOM 692 N N . ARG A 1 86 ? -17.044 3.914 9.743 1.00 97.00 86 ARG A N 1
ATOM 693 C CA . ARG A 1 86 ? -17.782 4.796 10.667 1.00 97.00 86 ARG A CA 1
ATOM 694 C C . ARG A 1 86 ? -17.618 6.295 10.412 1.00 97.00 86 ARG A C 1
ATOM 696 O O . ARG A 1 86 ? -17.859 7.108 11.299 1.00 97.00 86 ARG A O 1
ATOM 703 N N . GLY A 1 87 ? -17.191 6.683 9.213 1.00 96.38 87 GLY A N 1
ATOM 704 C CA . GLY A 1 87 ? -16.851 8.074 8.929 1.00 96.38 87 GLY A CA 1
ATOM 705 C C . GLY A 1 87 ? -15.586 8.562 9.649 1.00 96.38 87 GLY A C 1
ATOM 706 O O . GLY A 1 87 ? -15.440 9.767 9.838 1.00 96.38 87 GLY A O 1
ATOM 707 N N . ARG A 1 88 ? -14.710 7.653 10.106 1.00 97.00 88 ARG A N 1
ATOM 708 C CA . ARG A 1 88 ? -13.594 7.970 11.012 1.00 97.00 88 ARG A CA 1
ATOM 709 C C . ARG A 1 88 ? -12.223 7.596 10.476 1.00 97.00 88 ARG A C 1
ATOM 711 O O . ARG A 1 88 ? -11.346 8.449 10.460 1.00 97.00 88 ARG A O 1
ATOM 718 N N . TYR A 1 89 ? -12.029 6.362 10.033 1.00 98.62 89 TYR A N 1
ATOM 719 C CA . TYR A 1 89 ? -10.700 5.862 9.678 1.00 98.62 89 TYR A CA 1
ATOM 720 C C . TYR A 1 89 ? -10.728 5.037 8.400 1.00 98.62 89 TYR A C 1
ATOM 722 O O . TYR A 1 89 ? -11.785 4.588 7.948 1.00 98.62 89 TYR A O 1
ATOM 730 N N . PHE A 1 90 ? -9.547 4.853 7.815 1.00 98.88 90 PHE A N 1
ATOM 731 C CA . PHE A 1 90 ? -9.368 4.033 6.627 1.00 98.88 90 PHE A CA 1
ATOM 732 C C . PHE A 1 90 ? -8.676 2.722 6.973 1.00 98.88 90 PHE A C 1
ATOM 734 O O . PHE A 1 90 ? -7.698 2.719 7.721 1.00 98.88 90 PHE A O 1
ATOM 741 N N . VAL A 1 91 ? -9.144 1.632 6.371 1.00 98.88 91 VAL A N 1
ATOM 742 C CA . VAL A 1 91 ? -8.420 0.361 6.310 1.00 98.88 91 VAL A CA 1
ATOM 743 C C . VAL A 1 91 ? -8.088 0.077 4.856 1.00 98.88 91 VAL A C 1
ATOM 745 O O . VAL A 1 91 ? -8.975 0.068 4.003 1.00 98.88 91 VAL A O 1
ATOM 748 N N . ILE A 1 92 ? -6.804 -0.104 4.576 1.00 98.94 92 ILE A N 1
ATOM 749 C CA . ILE A 1 92 ? -6.263 -0.334 3.240 1.00 98.94 92 ILE A CA 1
ATOM 750 C C . ILE A 1 92 ? -5.697 -1.748 3.222 1.00 98.94 92 ILE A C 1
ATOM 752 O O . ILE A 1 92 ? -4.821 -2.068 4.025 1.00 98.94 92 ILE A O 1
ATOM 756 N N . TYR A 1 93 ? -6.197 -2.574 2.310 1.00 98.88 93 TYR A N 1
ATOM 757 C CA . TYR A 1 93 ? -5.692 -3.917 2.067 1.00 98.88 93 TYR A CA 1
ATOM 758 C C . TYR A 1 93 ? -5.253 -4.041 0.611 1.00 98.88 93 TYR A C 1
ATOM 760 O O . TYR A 1 93 ? -6.047 -3.831 -0.303 1.00 98.88 93 TYR A O 1
ATOM 768 N N . ASP A 1 94 ? -3.982 -4.347 0.394 1.00 98.88 94 ASP A N 1
ATOM 769 C CA . ASP A 1 94 ? -3.421 -4.570 -0.935 1.00 98.88 94 ASP A CA 1
ATOM 770 C C . ASP A 1 94 ? -3.268 -6.074 -1.170 1.00 98.88 94 ASP A C 1
ATOM 772 O O . ASP A 1 94 ? -2.560 -6.732 -0.413 1.00 98.88 94 ASP A O 1
ATOM 776 N N . ASP A 1 95 ? -3.907 -6.601 -2.213 1.00 98.38 95 ASP A N 1
ATOM 777 C CA . ASP A 1 95 ? -3.804 -7.992 -2.662 1.00 98.38 95 ASP A CA 1
ATOM 778 C C . ASP A 1 95 ? -2.898 -8.067 -3.899 1.00 98.38 95 ASP A C 1
ATOM 780 O O . ASP A 1 95 ? -3.225 -7.539 -4.971 1.00 98.38 95 ASP A O 1
ATOM 784 N N . LEU A 1 96 ? -1.720 -8.673 -3.726 1.00 98.62 96 LEU A N 1
ATOM 785 C CA . LEU A 1 96 ? -0.630 -8.632 -4.695 1.00 98.62 96 LEU A CA 1
ATOM 786 C C . LEU A 1 96 ? -0.173 -10.042 -5.058 1.00 98.62 96 LEU A C 1
ATOM 788 O O . LEU A 1 96 ? 0.126 -10.868 -4.185 1.00 98.62 96 LEU A O 1
ATOM 792 N N . SER A 1 97 ? -0.025 -10.309 -6.356 1.00 98.44 97 SER A N 1
ATOM 793 C CA . SER A 1 97 ? 0.662 -11.516 -6.806 1.00 98.44 97 SER A CA 1
ATOM 794 C C . SER A 1 97 ? 1.465 -11.352 -8.083 1.00 98.44 97 SER A C 1
ATOM 796 O O . SER A 1 97 ? 1.117 -10.597 -8.990 1.00 98.44 97 SER A O 1
ATOM 798 N N . CYS A 1 98 ? 2.536 -12.133 -8.141 1.00 98.50 98 CYS A N 1
ATOM 799 C CA . CYS A 1 98 ? 3.413 -12.289 -9.277 1.00 98.50 98 CYS A CA 1
ATOM 800 C C . CYS A 1 98 ? 3.722 -13.771 -9.547 1.00 98.50 98 CYS A C 1
ATOM 802 O O . CYS A 1 98 ? 3.895 -14.581 -8.626 1.00 98.50 98 CYS A O 1
ATOM 804 N N . ALA A 1 99 ? 3.962 -14.090 -10.820 1.00 98.38 99 ALA A N 1
ATOM 805 C CA . ALA A 1 99 ? 4.365 -15.421 -11.271 1.00 98.38 99 ALA A CA 1
ATOM 806 C C . ALA A 1 99 ? 5.693 -15.881 -10.638 1.00 98.38 99 ALA A C 1
ATOM 808 O O . ALA A 1 99 ? 5.912 -17.077 -10.434 1.00 98.38 99 ALA A O 1
ATOM 809 N N . ARG A 1 100 ? 6.567 -14.933 -10.274 1.00 98.12 100 ARG A N 1
ATOM 810 C CA . ARG A 1 100 ? 7.853 -15.145 -9.587 1.00 98.12 100 ARG A CA 1
ATOM 811 C C . ARG A 1 100 ? 7.976 -14.232 -8.360 1.00 98.12 100 ARG A C 1
ATOM 813 O O . ARG A 1 100 ? 7.241 -13.250 -8.290 1.00 98.12 100 ARG A O 1
ATOM 820 N N . PRO A 1 101 ? 8.873 -14.534 -7.402 1.00 98.69 101 PRO A N 1
ATOM 821 C CA . PRO A 1 101 ? 9.111 -13.652 -6.266 1.00 98.69 101 PRO A CA 1
ATOM 822 C C . PRO A 1 101 ? 9.452 -12.223 -6.706 1.00 98.69 101 PRO A C 1
ATOM 824 O O . PRO A 1 101 ? 10.285 -12.052 -7.595 1.00 98.69 101 PRO A O 1
ATOM 827 N N . ALA A 1 102 ? 8.811 -11.236 -6.081 1.00 98.69 102 ALA A N 1
ATOM 828 C CA . ALA A 1 102 ? 8.997 -9.814 -6.356 1.00 98.69 102 ALA A CA 1
ATOM 829 C C . ALA A 1 102 ? 9.113 -9.009 -5.053 1.00 98.69 102 ALA A C 1
ATOM 831 O O . ALA A 1 102 ? 8.633 -9.439 -3.994 1.00 98.69 102 ALA A O 1
ATOM 832 N N . THR A 1 103 ? 9.743 -7.842 -5.140 1.00 98.81 103 THR A N 1
ATOM 833 C CA . THR A 1 103 ? 9.719 -6.837 -4.072 1.00 98.81 103 THR A CA 1
ATOM 834 C C . THR A 1 103 ? 8.537 -5.903 -4.299 1.00 98.81 103 THR A C 1
ATOM 836 O O . THR A 1 103 ? 8.418 -5.287 -5.354 1.00 98.81 103 THR A O 1
ATOM 839 N N . TYR A 1 104 ? 7.668 -5.782 -3.307 1.00 98.88 104 TYR A N 1
ATOM 840 C CA . TYR A 1 104 ? 6.558 -4.844 -3.258 1.00 98.88 104 TYR A CA 1
ATOM 841 C C . TYR A 1 104 ? 6.913 -3.722 -2.291 1.00 98.88 104 TYR A C 1
ATOM 843 O O . TYR A 1 104 ? 7.253 -3.982 -1.138 1.00 98.88 104 TYR A O 1
ATOM 851 N N . THR A 1 105 ? 6.789 -2.481 -2.745 1.00 98.88 105 THR A N 1
ATOM 852 C CA . THR A 1 105 ? 7.079 -1.301 -1.928 1.00 98.88 105 THR A CA 1
ATOM 853 C C . THR A 1 105 ? 5.852 -0.415 -1.843 1.00 98.88 105 THR A C 1
ATOM 855 O O . THR A 1 105 ? 5.405 0.115 -2.855 1.00 98.88 105 THR A O 1
ATOM 858 N N . TRP A 1 106 ? 5.316 -0.242 -0.642 1.00 98.81 106 TRP A N 1
ATOM 859 C CA . TRP A 1 106 ? 4.199 0.638 -0.334 1.00 98.81 106 TRP A CA 1
ATOM 860 C C . TRP A 1 106 ? 4.706 2.052 -0.038 1.00 98.81 106 TRP A C 1
ATOM 862 O O . TRP A 1 106 ? 5.553 2.249 0.833 1.00 98.81 106 TRP A O 1
ATOM 872 N N . LEU A 1 107 ? 4.204 3.030 -0.786 1.00 98.69 107 LEU A N 1
ATOM 873 C CA . LEU A 1 107 ? 4.622 4.425 -0.724 1.00 98.69 107 LEU A CA 1
ATOM 874 C C . LEU A 1 107 ? 3.621 5.269 0.060 1.00 98.69 107 LEU A C 1
ATOM 876 O O . LEU A 1 107 ? 2.408 5.157 -0.143 1.00 98.69 107 LEU A O 1
ATOM 880 N N . TYR A 1 108 ? 4.138 6.169 0.898 1.00 97.94 108 TYR A N 1
ATOM 881 C CA . TYR A 1 108 ? 3.327 7.148 1.618 1.00 97.94 108 TYR A CA 1
ATOM 882 C C . TYR A 1 108 ? 4.055 8.469 1.823 1.00 97.94 108 TYR A C 1
ATOM 884 O O . TYR A 1 108 ? 5.176 8.506 2.328 1.00 97.94 108 TYR A O 1
ATOM 892 N N . HIS A 1 109 ? 3.401 9.564 1.458 1.00 95.88 109 HIS A N 1
ATOM 893 C CA . HIS A 1 109 ? 3.980 10.900 1.494 1.00 95.88 109 HIS A CA 1
ATOM 894 C C . HIS A 1 109 ? 3.344 11.735 2.603 1.00 95.88 109 HIS A C 1
ATOM 896 O O . HIS A 1 109 ? 2.123 11.898 2.650 1.00 95.88 109 HIS A O 1
ATOM 902 N N . ILE A 1 110 ? 4.182 12.290 3.479 1.00 95.00 110 ILE A N 1
ATOM 903 C CA . ILE A 1 110 ? 3.762 13.142 4.594 1.00 95.00 110 ILE A CA 1
ATOM 904 C C . ILE A 1 110 ? 4.387 14.523 4.412 1.00 95.00 110 ILE A C 1
ATOM 906 O O . ILE A 1 110 ? 5.578 14.667 4.118 1.00 95.00 110 ILE A O 1
ATOM 910 N N . LEU A 1 111 ? 3.567 15.559 4.584 1.00 91.62 111 LEU A N 1
ATOM 911 C CA . LEU A 1 111 ? 4.000 16.952 4.522 1.00 91.62 111 LEU A CA 1
ATOM 912 C C . LEU A 1 111 ? 5.079 17.258 5.579 1.00 91.62 111 LEU A C 1
ATOM 914 O O . LEU A 1 111 ? 5.156 16.573 6.595 1.00 91.62 111 LEU A O 1
ATOM 918 N N . PRO A 1 112 ? 5.921 18.284 5.365 1.00 80.19 112 PRO A N 1
ATOM 919 C CA . PRO A 1 112 ? 6.961 18.663 6.316 1.00 80.19 112 PRO A CA 1
ATOM 920 C C . PRO A 1 112 ? 6.328 19.250 7.578 1.00 80.19 112 PRO A C 1
ATOM 922 O O . PRO A 1 112 ? 6.053 20.445 7.658 1.00 80.19 112 PRO A O 1
ATOM 925 N N . GLN A 1 113 ? 6.053 18.385 8.550 1.00 81.75 113 GLN A N 1
ATOM 926 C CA . GLN A 1 113 ? 5.401 18.723 9.809 1.00 81.75 113 GLN A CA 1
ATOM 927 C C . GLN A 1 113 ? 6.022 17.915 10.946 1.00 81.75 113 GLN A C 1
ATOM 929 O O . GLN A 1 113 ? 6.661 16.887 10.729 1.00 81.75 113 GLN A O 1
ATOM 934 N N . ARG A 1 114 ? 5.875 18.419 12.170 1.00 77.31 114 ARG A N 1
ATOM 935 C CA . ARG A 1 114 ? 6.285 17.727 13.392 1.00 77.31 114 ARG A CA 1
ATOM 936 C C . ARG A 1 114 ? 5.096 17.662 14.353 1.00 77.31 114 ARG A C 1
ATOM 938 O O . ARG A 1 114 ? 4.330 18.626 14.391 1.00 77.31 114 ARG A O 1
ATOM 945 N N . PRO A 1 115 ? 4.998 16.609 15.183 1.00 87.56 115 PRO A N 1
ATOM 946 C CA . PRO A 1 115 ? 5.926 15.475 15.310 1.00 87.56 115 PRO A CA 1
ATOM 947 C C . PRO A 1 115 ? 5.832 14.439 14.172 1.00 87.56 115 PRO A C 1
ATOM 949 O O . PRO A 1 115 ? 4.835 14.371 13.466 1.00 87.56 115 PRO A O 1
ATOM 952 N N . PHE A 1 116 ? 6.891 13.636 14.032 1.00 94.75 116 PHE A N 1
ATOM 953 C CA . PHE A 1 116 ? 6.926 12.371 13.290 1.00 94.75 116 PHE A CA 1
ATOM 954 C C . PHE A 1 116 ? 7.645 11.348 14.173 1.00 94.75 116 PHE A C 1
ATOM 956 O O . PHE A 1 116 ? 8.735 11.637 14.677 1.00 94.75 116 PHE A O 1
ATOM 963 N N . ALA A 1 117 ? 7.041 10.184 14.384 1.00 96.56 117 ALA A N 1
ATOM 964 C CA . ALA A 1 117 ? 7.604 9.109 15.189 1.00 96.56 117 ALA A CA 1
ATOM 965 C C . ALA A 1 117 ? 7.313 7.752 14.546 1.00 96.56 117 ALA A C 1
ATOM 967 O O . ALA A 1 117 ? 6.190 7.498 14.121 1.00 96.56 117 ALA A O 1
ATOM 968 N N . PHE A 1 118 ? 8.318 6.879 14.520 1.00 97.69 118 PHE A N 1
ATOM 969 C CA . PHE A 1 118 ? 8.200 5.499 14.060 1.00 97.69 118 PHE A CA 1
ATOM 970 C C . PHE A 1 118 ? 8.530 4.540 15.210 1.00 97.69 118 PHE A C 1
ATOM 972 O O . PHE A 1 118 ? 9.602 4.636 15.807 1.00 97.69 118 PHE A O 1
ATOM 979 N N . ASP A 1 119 ? 7.607 3.629 15.514 1.00 97.75 119 ASP A N 1
ATOM 980 C CA . ASP A 1 119 ? 7.809 2.483 16.401 1.00 97.75 119 ASP A CA 1
ATOM 981 C C . ASP A 1 119 ? 7.947 1.213 15.555 1.00 97.75 119 ASP A C 1
ATOM 983 O O . ASP A 1 119 ? 6.956 0.644 15.088 1.00 97.75 119 ASP A O 1
ATOM 987 N N . GLU A 1 120 ? 9.188 0.761 15.387 1.00 96.44 120 GLU A N 1
ATOM 988 C CA . GLU A 1 120 ? 9.540 -0.438 14.622 1.00 96.44 120 GLU A CA 1
ATOM 989 C C . GLU A 1 120 ? 8.884 -1.705 15.186 1.00 96.44 120 GLU A C 1
ATOM 991 O O . GLU A 1 120 ? 8.418 -2.553 14.428 1.00 96.44 120 GLU A O 1
ATOM 996 N N . ARG A 1 121 ? 8.744 -1.816 16.515 1.00 94.62 121 ARG A N 1
ATOM 997 C CA . ARG A 1 121 ? 8.201 -3.019 17.170 1.00 94.62 121 ARG A CA 1
ATOM 998 C C . ARG A 1 121 ? 6.751 -3.287 16.776 1.00 94.62 121 ARG A C 1
ATOM 1000 O O . ARG A 1 121 ? 6.311 -4.435 16.768 1.00 94.62 121 ARG A O 1
ATOM 1007 N N . THR A 1 122 ? 5.986 -2.229 16.528 1.00 95.62 122 THR A N 1
ATOM 1008 C CA . THR A 1 122 ? 4.564 -2.326 16.168 1.00 95.62 122 THR A CA 1
ATOM 1009 C C . THR A 1 122 ? 4.278 -1.908 14.730 1.00 95.62 122 THR A C 1
ATOM 1011 O O . THR A 1 122 ? 3.112 -1.934 14.330 1.00 95.62 122 THR A O 1
ATOM 1014 N N . PHE A 1 123 ? 5.323 -1.537 13.983 1.00 98.38 123 PHE A N 1
ATOM 1015 C CA . PHE A 1 123 ? 5.268 -0.903 12.669 1.00 98.38 123 PHE A CA 1
ATOM 1016 C C . PHE A 1 123 ? 4.241 0.245 12.620 1.00 98.38 123 PHE A C 1
ATOM 1018 O O . PHE A 1 123 ? 3.356 0.307 11.759 1.00 98.38 123 PHE A O 1
ATOM 1025 N N . THR A 1 124 ? 4.336 1.138 13.610 1.00 98.56 124 THR A N 1
ATOM 1026 C CA . THR A 1 124 ? 3.424 2.274 13.794 1.00 98.56 124 THR A CA 1
ATOM 1027 C C . THR A 1 124 ? 4.142 3.579 13.499 1.00 98.56 124 THR A C 1
ATOM 1029 O O . THR A 1 124 ? 5.253 3.802 13.969 1.00 98.56 124 THR A O 1
ATOM 1032 N N . ILE A 1 125 ? 3.484 4.453 12.749 1.00 98.31 125 ILE A N 1
ATOM 1033 C CA . ILE A 1 125 ? 3.953 5.785 12.402 1.00 98.31 125 ILE A CA 1
ATOM 1034 C C . ILE A 1 125 ? 2.916 6.786 12.899 1.00 98.31 125 ILE A C 1
ATOM 1036 O O . ILE A 1 125 ? 1.772 6.783 12.445 1.00 98.31 125 ILE A O 1
ATOM 1040 N N . ASP A 1 126 ? 3.329 7.645 13.822 1.00 97.44 126 ASP A N 1
ATOM 1041 C CA . ASP A 1 126 ? 2.520 8.746 14.335 1.00 97.44 126 ASP A CA 1
ATOM 1042 C C . ASP A 1 126 ? 3.047 10.067 13.768 1.00 97.44 126 ASP A C 1
ATOM 1044 O O . ASP A 1 126 ? 4.243 10.362 13.844 1.00 97.44 126 ASP A O 1
ATOM 1048 N N . TYR A 1 127 ? 2.158 10.868 13.187 1.00 96.62 127 TYR A N 1
ATOM 1049 C CA . TYR A 1 127 ? 2.495 12.169 12.610 1.00 96.62 127 TYR A CA 1
ATOM 1050 C C . TYR A 1 127 ? 1.316 13.141 12.692 1.00 96.62 127 TYR A C 1
ATOM 1052 O O . TYR A 1 127 ? 0.223 12.769 13.118 1.00 96.62 127 TYR A O 1
ATOM 1060 N N . THR A 1 128 ? 1.523 14.394 12.287 1.00 94.00 128 THR A N 1
ATOM 1061 C CA . THR A 1 128 ? 0.465 15.411 12.262 1.00 94.00 128 THR A CA 1
ATOM 1062 C C . THR A 1 128 ? 0.225 16.002 10.880 1.00 94.00 128 THR A C 1
ATOM 1064 O O . THR A 1 128 ? 1.124 16.094 10.040 1.00 94.00 128 THR A O 1
ATOM 1067 N N . VAL A 1 129 ? -1.020 16.426 10.657 1.00 91.25 129 VAL A N 1
ATOM 1068 C CA . VAL A 1 129 ? -1.426 17.277 9.536 1.00 91.25 129 VAL A CA 1
ATOM 1069 C C . VAL A 1 129 ? -2.223 18.451 10.099 1.00 91.25 129 VAL A C 1
ATOM 1071 O O . VAL A 1 129 ? -3.403 18.321 10.409 1.00 91.25 129 VAL A O 1
ATOM 1074 N N . GLY A 1 130 ? -1.573 19.602 10.259 1.00 89.50 130 GLY A N 1
ATOM 1075 C CA . GLY A 1 130 ? -2.134 20.726 11.002 1.00 89.50 130 GLY A CA 1
ATOM 1076 C C . GLY A 1 130 ? -2.285 20.365 12.481 1.00 89.50 130 GLY A C 1
ATOM 1077 O O . GLY A 1 130 ? -1.310 20.016 13.140 1.00 89.50 130 GLY A O 1
ATOM 1078 N N . ASP A 1 131 ? -3.512 20.442 12.985 1.00 90.56 131 ASP A N 1
ATOM 1079 C CA . ASP A 1 131 ? -3.917 20.061 14.343 1.00 90.56 131 ASP A CA 1
ATOM 1080 C C . ASP A 1 131 ? -4.468 18.624 14.439 1.00 90.56 131 ASP A C 1
ATOM 1082 O O . ASP A 1 131 ? -4.890 18.189 15.511 1.00 90.56 131 ASP A O 1
ATOM 1086 N N . VAL A 1 132 ? -4.451 17.870 13.335 1.00 94.38 132 VAL A N 1
ATOM 1087 C CA . VAL A 1 132 ? -4.904 16.477 13.292 1.00 94.38 132 VAL A CA 1
ATOM 1088 C C . VAL A 1 132 ? -3.730 15.547 13.575 1.00 94.38 132 VAL A C 1
ATOM 1090 O O . VAL A 1 132 ? -2.753 15.522 12.823 1.00 94.38 132 VAL A O 1
ATOM 1093 N N . ASN A 1 133 ? -3.846 14.746 14.632 1.00 95.69 133 ASN A N 1
ATOM 1094 C CA . ASN A 1 133 ? -2.950 13.625 14.891 1.00 95.69 133 ASN A CA 1
ATOM 1095 C C . ASN A 1 133 ? -3.340 12.461 13.984 1.00 95.69 133 ASN A C 1
ATOM 1097 O O . ASN A 1 133 ? -4.521 12.150 13.848 1.00 95.69 133 ASN A O 1
ATOM 1101 N N . VAL A 1 134 ? -2.370 11.790 13.380 1.00 97.62 134 VAL A N 1
ATOM 1102 C CA . VAL A 1 134 ? -2.623 10.634 12.524 1.00 97.62 134 VAL A CA 1
ATOM 1103 C C . VAL A 1 134 ? -1.743 9.477 12.951 1.00 97.62 134 VAL A C 1
ATOM 1105 O O . VAL A 1 134 ? -0.526 9.621 13.058 1.00 97.62 134 VAL A O 1
ATOM 1108 N N . ARG A 1 135 ? -2.372 8.316 13.137 1.00 98.25 135 ARG A N 1
ATOM 1109 C CA . ARG A 1 135 ? -1.685 7.036 13.277 1.00 98.25 135 ARG A CA 1
ATOM 1110 C C . ARG A 1 135 ? -1.833 6.234 11.997 1.00 98.25 135 ARG A C 1
ATOM 1112 O O . ARG A 1 135 ? -2.943 5.848 11.630 1.00 98.25 135 ARG A O 1
ATOM 1119 N N . LEU A 1 136 ? -0.710 5.958 11.347 1.00 98.62 136 LEU A N 1
ATOM 1120 C CA . LEU A 1 136 ? -0.578 4.951 10.302 1.00 98.62 136 LEU A CA 1
ATOM 1121 C C . LEU A 1 136 ? 0.029 3.696 10.931 1.00 98.62 136 LEU A C 1
ATOM 1123 O O . LEU A 1 136 ? 1.081 3.766 11.558 1.00 98.62 136 LEU A O 1
ATOM 1127 N N . ARG A 1 137 ? -0.601 2.537 10.759 1.00 98.62 137 ARG A N 1
ATOM 1128 C CA . ARG A 1 137 ? -0.049 1.272 11.258 1.00 98.62 137 ARG A CA 1
ATOM 1129 C C . ARG A 1 137 ? -0.146 0.173 10.218 1.00 98.62 137 ARG A C 1
ATOM 1131 O O . ARG A 1 137 ? -1.244 -0.086 9.731 1.00 98.62 137 ARG A O 1
ATOM 1138 N N . HIS A 1 138 ? 0.974 -0.493 9.937 1.00 98.75 138 HIS A N 1
ATOM 1139 C CA . HIS A 1 138 ? 0.994 -1.724 9.147 1.00 98.75 138 HIS A CA 1
ATOM 1140 C C . HIS A 1 138 ? 0.798 -2.943 10.055 1.00 98.75 138 HIS A C 1
ATOM 1142 O O . HIS A 1 138 ? 1.337 -3.021 11.157 1.00 98.75 138 HIS A O 1
ATOM 1148 N N . LEU A 1 139 ? -0.025 -3.881 9.598 1.00 98.62 139 LEU A N 1
ATOM 1149 C CA . LEU A 1 139 ? -0.536 -4.996 10.395 1.00 98.62 139 LEU A CA 1
ATOM 1150 C C . LEU A 1 139 ? -0.244 -6.350 9.746 1.00 98.62 139 LEU A C 1
ATOM 1152 O O . LEU A 1 139 ? -0.035 -7.321 10.464 1.00 98.62 139 LEU A O 1
ATOM 1156 N N . ALA A 1 140 ? -0.202 -6.430 8.416 1.00 98.19 140 ALA A N 1
ATOM 1157 C CA . ALA A 1 140 ? 0.190 -7.657 7.726 1.00 98.19 140 ALA A CA 1
ATOM 1158 C C . ALA A 1 140 ? 1.716 -7.798 7.695 1.00 98.19 140 ALA A C 1
ATOM 1160 O O . ALA A 1 140 ? 2.411 -6.857 7.312 1.00 98.19 140 ALA A O 1
ATOM 1161 N N . ASN A 1 141 ? 2.216 -8.983 8.060 1.00 96.56 141 ASN A N 1
ATOM 1162 C CA . ASN A 1 141 ? 3.631 -9.364 8.021 1.00 96.56 141 ASN A CA 1
ATOM 1163 C C . ASN A 1 141 ? 4.606 -8.320 8.624 1.00 96.56 141 ASN A C 1
ATOM 1165 O O . ASN A 1 141 ? 5.632 -8.043 8.001 1.00 96.56 141 ASN A O 1
ATOM 1169 N N . PRO A 1 142 ? 4.331 -7.714 9.797 1.00 95.94 142 PRO A N 1
ATOM 1170 C CA . PRO A 1 142 ? 5.093 -6.559 10.290 1.00 95.94 142 PRO A CA 1
ATOM 1171 C C . PRO A 1 142 ? 6.580 -6.866 10.534 1.00 95.94 142 PRO A C 1
ATOM 1173 O O . PRO A 1 142 ? 7.433 -6.011 10.343 1.00 95.94 142 PRO A O 1
ATOM 1176 N N . ASP A 1 143 ? 6.893 -8.107 10.895 1.00 96.69 143 ASP A N 1
ATOM 1177 C CA . ASP A 1 143 ? 8.231 -8.672 11.102 1.00 96.69 143 ASP A CA 1
ATOM 1178 C C . ASP A 1 143 ? 9.015 -8.917 9.800 1.00 96.69 143 ASP A C 1
ATOM 1180 O O . ASP A 1 143 ? 10.199 -9.252 9.824 1.00 96.69 143 ASP A O 1
ATOM 1184 N N . LYS A 1 144 ? 8.360 -8.748 8.650 1.00 97.88 144 LYS A N 1
ATOM 1185 C CA . LYS A 1 144 ? 8.940 -8.908 7.313 1.00 97.88 144 LYS A CA 1
ATOM 1186 C C . LYS A 1 144 ? 8.846 -7.619 6.498 1.00 97.88 144 LYS A C 1
ATOM 1188 O O . LYS A 1 144 ? 8.918 -7.671 5.269 1.00 97.88 144 LYS A O 1
ATOM 1193 N N . LEU A 1 145 ? 8.659 -6.485 7.169 1.00 98.38 145 LEU A N 1
ATOM 1194 C CA . LEU A 1 145 ? 8.656 -5.162 6.565 1.00 98.38 145 LEU A CA 1
ATOM 1195 C C . LEU A 1 145 ? 9.915 -4.390 6.949 1.00 98.38 145 LEU A C 1
ATOM 1197 O O . LEU A 1 145 ? 10.404 -4.490 8.070 1.00 98.38 145 LEU A O 1
ATOM 1201 N N . GLU A 1 146 ? 10.398 -3.572 6.024 1.00 98.19 146 GLU A N 1
ATOM 1202 C CA . GLU A 1 146 ? 11.402 -2.541 6.281 1.00 98.19 146 GLU A CA 1
ATOM 1203 C C . GLU A 1 146 ? 10.853 -1.168 5.896 1.00 98.19 146 GLU A C 1
ATOM 1205 O O . GLU A 1 146 ? 10.046 -1.058 4.971 1.00 98.19 146 GLU A O 1
ATOM 1210 N N . LEU A 1 147 ? 11.291 -0.126 6.606 1.00 98.50 147 LEU A N 1
ATOM 1211 C CA . LEU A 1 147 ? 10.975 1.267 6.302 1.00 98.50 147 LEU A CA 1
ATOM 1212 C C . LEU A 1 147 ? 12.246 2.013 5.871 1.00 98.50 147 LEU A C 1
ATOM 1214 O O . LEU A 1 147 ? 13.163 2.182 6.673 1.00 98.50 147 LEU A O 1
ATOM 1218 N N . ASP A 1 148 ? 12.258 2.535 4.644 1.00 98.00 148 ASP A N 1
ATOM 1219 C CA . ASP A 1 148 ? 13.178 3.596 4.207 1.00 98.00 148 ASP A CA 1
ATOM 1220 C C . ASP A 1 148 ? 12.413 4.931 4.176 1.00 98.00 148 ASP A C 1
ATOM 1222 O O . ASP A 1 148 ? 11.610 5.188 3.275 1.00 98.00 148 ASP A O 1
ATOM 1226 N N . ASP A 1 149 ? 12.612 5.775 5.196 1.00 97.06 149 ASP A N 1
ATOM 1227 C CA . ASP A 1 149 ? 12.075 7.140 5.215 1.00 97.06 149 ASP A CA 1
ATOM 1228 C C . ASP A 1 149 ? 12.999 8.094 4.449 1.00 97.06 149 ASP A C 1
ATOM 1230 O O . ASP A 1 149 ? 14.037 8.565 4.934 1.00 97.06 149 ASP A O 1
ATOM 1234 N N . ARG A 1 150 ? 12.593 8.406 3.218 1.00 94.88 150 ARG A N 1
ATOM 1235 C CA . ARG A 1 150 ? 13.355 9.258 2.312 1.00 94.88 150 ARG A CA 1
ATOM 1236 C C . ARG A 1 150 ? 12.948 10.713 2.499 1.00 94.88 150 ARG A C 1
ATOM 1238 O O . ARG A 1 150 ? 11.904 11.163 2.030 1.00 94.88 150 ARG A O 1
ATOM 1245 N N . THR A 1 151 ? 13.821 11.483 3.135 1.00 93.94 151 THR A N 1
ATOM 1246 C CA . THR A 1 151 ? 13.598 12.909 3.405 1.00 93.94 151 THR A CA 1
ATOM 1247 C C . THR A 1 151 ? 14.313 13.817 2.399 1.00 93.94 151 THR A C 1
ATOM 1249 O O . THR A 1 151 ? 15.311 13.449 1.765 1.00 93.94 151 THR A O 1
ATOM 1252 N N . GLY A 1 152 ? 13.803 15.040 2.241 1.00 91.19 152 GLY A N 1
ATOM 1253 C CA . GLY A 1 152 ? 14.406 16.046 1.368 1.00 91.19 152 GLY A CA 1
ATOM 1254 C C . GLY A 1 152 ? 14.480 15.592 -0.094 1.00 91.19 152 GLY A C 1
ATOM 1255 O O . GLY A 1 152 ? 13.565 14.961 -0.615 1.00 91.19 152 GLY A O 1
ATOM 1256 N N . MET A 1 153 ? 15.591 15.884 -0.773 1.00 91.88 153 MET A N 1
ATOM 1257 C CA . MET A 1 153 ? 15.751 15.533 -2.192 1.00 91.88 153 MET A CA 1
ATOM 1258 C C . MET A 1 153 ? 15.869 14.024 -2.456 1.00 91.88 153 MET A C 1
ATOM 1260 O O . MET A 1 153 ? 15.645 13.600 -3.586 1.00 91.88 153 MET A O 1
ATOM 1264 N N . LYS A 1 154 ? 16.137 13.196 -1.433 1.00 93.88 154 LYS A N 1
ATOM 1265 C CA . LYS A 1 154 ? 16.170 11.729 -1.589 1.00 93.88 154 LYS A CA 1
ATOM 1266 C C . LYS A 1 154 ? 14.809 11.153 -1.995 1.00 93.88 154 LYS A C 1
ATOM 1268 O O . LYS A 1 154 ? 14.768 10.066 -2.567 1.00 93.88 154 LYS A O 1
ATOM 1273 N N . ALA A 1 155 ? 13.726 11.891 -1.740 1.00 92.25 155 ALA A N 1
ATOM 1274 C CA . ALA A 1 155 ? 12.359 11.572 -2.143 1.00 92.25 155 ALA A CA 1
ATOM 1275 C C . ALA A 1 155 ? 12.188 11.342 -3.653 1.00 92.25 155 ALA A C 1
ATOM 1277 O O . ALA A 1 155 ? 11.290 10.617 -4.071 1.00 92.25 155 ALA A O 1
ATOM 1278 N N . PHE A 1 156 ? 13.041 11.962 -4.474 1.00 93.31 156 PHE A N 1
ATOM 1279 C CA . PHE A 1 156 ? 12.961 11.892 -5.935 1.00 93.31 156 PHE A CA 1
ATOM 1280 C C . PHE A 1 156 ? 13.829 10.792 -6.541 1.00 93.31 156 PHE A C 1
ATOM 1282 O O . PHE A 1 156 ? 13.853 10.654 -7.763 1.00 93.31 156 PHE A O 1
ATOM 1289 N N . THR A 1 157 ? 14.531 10.024 -5.709 1.00 95.81 157 THR A N 1
ATOM 1290 C CA . THR A 1 157 ? 15.421 8.959 -6.161 1.00 95.81 157 THR A CA 1
ATOM 1291 C C . THR A 1 157 ? 14.860 7.610 -5.748 1.00 95.81 157 THR A C 1
ATOM 1293 O O . THR A 1 157 ? 14.614 7.384 -4.562 1.00 95.81 157 THR A O 1
ATOM 1296 N N . ASN A 1 158 ? 14.718 6.708 -6.712 1.00 97.19 158 ASN A N 1
ATOM 1297 C CA . ASN A 1 158 ? 14.303 5.333 -6.492 1.00 97.19 158 ASN A CA 1
ATOM 1298 C C . ASN A 1 158 ? 15.512 4.474 -6.071 1.00 97.19 158 ASN A C 1
ATOM 1300 O O . ASN A 1 158 ? 16.398 4.246 -6.898 1.00 97.19 158 ASN A O 1
ATOM 1304 N N . PRO A 1 159 ? 15.585 3.966 -4.828 1.00 96.25 159 PRO A N 1
ATOM 1305 C CA . PRO A 1 159 ? 16.717 3.159 -4.375 1.00 96.25 159 PRO A C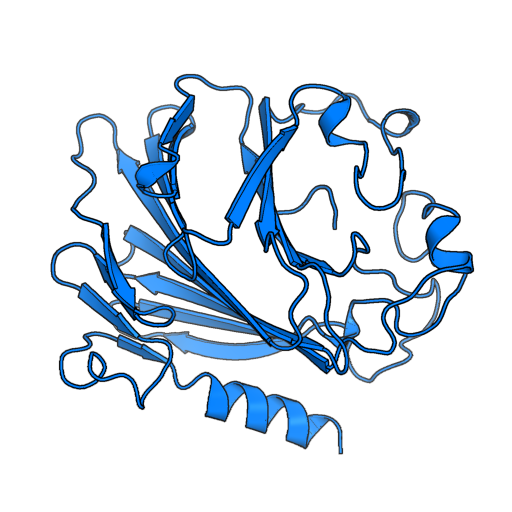A 1
ATOM 1306 C C . PRO A 1 159 ? 16.823 1.790 -5.066 1.00 96.25 159 PRO A C 1
ATOM 1308 O O . PRO A 1 159 ? 17.906 1.211 -5.084 1.00 96.25 159 PRO A O 1
ATOM 1311 N N . LEU A 1 160 ? 15.734 1.270 -5.644 1.00 96.44 160 LEU A N 1
ATOM 1312 C CA . LEU A 1 160 ? 15.692 -0.062 -6.262 1.00 96.44 160 LEU A CA 1
ATOM 1313 C C . LEU A 1 160 ? 16.121 -0.037 -7.734 1.00 96.44 160 LEU A C 1
ATOM 1315 O O . LEU A 1 160 ? 16.737 -0.980 -8.237 1.00 96.44 160 LEU A O 1
ATOM 1319 N N . THR A 1 161 ? 15.778 1.033 -8.450 1.00 97.12 161 THR A N 1
ATOM 1320 C CA . THR A 1 161 ? 16.024 1.146 -9.897 1.00 97.12 161 THR A CA 1
ATOM 1321 C C . THR A 1 161 ? 17.111 2.154 -10.247 1.00 97.12 161 THR A C 1
ATOM 1323 O O . THR A 1 161 ? 17.687 2.049 -11.331 1.00 97.12 161 THR A O 1
ATOM 1326 N N . GLY A 1 162 ? 17.409 3.092 -9.344 1.00 95.75 162 GLY A N 1
ATOM 1327 C CA . GLY A 1 162 ? 18.317 4.211 -9.577 1.00 95.75 162 GLY A CA 1
ATOM 1328 C C . GLY A 1 162 ? 17.691 5.389 -10.327 1.00 95.75 162 GLY A C 1
ATOM 1329 O O . GLY A 1 162 ? 18.417 6.328 -10.638 1.00 95.75 162 GLY A O 1
ATOM 1330 N N . GLU A 1 163 ? 16.384 5.358 -10.622 1.00 95.38 163 GLU A N 1
ATOM 1331 C CA . GLU A 1 163 ? 15.680 6.499 -11.229 1.00 95.38 163 GLU A CA 1
ATOM 1332 C C . GLU A 1 163 ? 15.875 7.762 -10.382 1.00 95.38 163 GLU A C 1
ATOM 1334 O O . GLU A 1 163 ? 15.737 7.707 -9.158 1.00 95.38 163 GLU A O 1
ATOM 1339 N N . ASP A 1 164 ? 16.137 8.902 -11.022 1.00 94.88 164 ASP A N 1
ATOM 1340 C CA . ASP A 1 164 ? 16.295 10.190 -10.344 1.00 94.88 164 ASP A CA 1
ATOM 1341 C C . ASP A 1 164 ? 15.512 11.301 -11.053 1.00 94.88 164 ASP A C 1
ATOM 1343 O O . ASP A 1 164 ? 15.866 11.778 -12.137 1.00 94.88 164 ASP A O 1
ATOM 1347 N N . TYR A 1 165 ? 14.440 11.743 -10.398 1.00 92.50 165 TYR A N 1
ATOM 1348 C CA . TYR A 1 165 ? 13.570 12.812 -10.878 1.00 92.50 165 TYR A CA 1
ATOM 1349 C C . TYR A 1 165 ? 13.860 14.170 -10.220 1.00 92.50 165 TYR A C 1
ATOM 1351 O O . TYR A 1 165 ? 13.107 15.121 -10.433 1.00 92.50 165 TYR A O 1
ATOM 1359 N N . SER A 1 166 ? 14.939 14.300 -9.440 1.00 91.56 166 SER A N 1
ATOM 1360 C CA . SER A 1 166 ? 15.260 15.521 -8.686 1.00 91.56 166 SER A CA 1
ATOM 1361 C C . SER A 1 166 ? 15.418 16.755 -9.580 1.00 91.56 166 SER A C 1
ATOM 1363 O O . SER A 1 166 ? 14.961 17.839 -9.216 1.00 91.56 166 SER A O 1
ATOM 1365 N N . GLN A 1 167 ? 15.982 16.580 -10.779 1.00 90.88 167 GLN A N 1
ATOM 1366 C CA . GLN A 1 167 ? 16.152 17.640 -11.781 1.00 90.88 167 GLN A CA 1
ATOM 1367 C C . GLN A 1 167 ? 14.825 18.185 -12.338 1.00 90.88 167 GLN A C 1
ATOM 1369 O O . GLN A 1 167 ? 14.775 19.314 -12.815 1.00 90.88 167 GLN A O 1
ATOM 1374 N N . TRP A 1 168 ? 13.750 17.392 -12.273 1.00 88.19 168 TRP A N 1
ATOM 1375 C CA . TRP A 1 168 ? 12.423 17.758 -12.777 1.00 88.19 168 TRP A CA 1
ATOM 1376 C C . TRP A 1 168 ? 11.530 18.375 -11.701 1.00 88.19 168 TRP A C 1
ATOM 1378 O O . TRP A 1 168 ? 10.370 18.695 -11.968 1.00 88.19 168 TRP A O 1
ATOM 1388 N N . ARG A 1 169 ? 12.048 18.543 -10.478 1.00 85.56 169 ARG A N 1
ATOM 1389 C CA . ARG A 1 169 ? 11.308 19.157 -9.382 1.00 85.56 169 ARG A CA 1
ATOM 1390 C C . ARG A 1 169 ? 10.926 20.594 -9.746 1.00 85.56 169 ARG A C 1
ATOM 1392 O O . ARG A 1 169 ? 11.783 21.455 -9.926 1.00 85.56 169 ARG A O 1
ATOM 1399 N N . GLN A 1 170 ? 9.625 20.860 -9.747 1.00 79.25 170 GLN A N 1
ATOM 1400 C CA . GLN A 1 170 ? 9.074 22.213 -9.773 1.00 79.25 170 GLN A CA 1
ATOM 1401 C C . GLN A 1 170 ? 8.920 22.720 -8.328 1.00 79.25 170 GLN A C 1
ATOM 1403 O O . GLN A 1 170 ? 8.889 21.920 -7.394 1.00 79.25 170 GLN A O 1
ATOM 1408 N N . GLY A 1 171 ? 8.924 24.040 -8.119 1.00 70.81 171 GLY A N 1
ATOM 1409 C CA . GLY A 1 171 ? 9.080 24.717 -6.816 1.00 70.81 171 GLY A CA 1
ATOM 1410 C C . GLY A 1 171 ? 7.995 24.488 -5.748 1.00 70.81 171 GLY A C 1
ATOM 1411 O O . GLY A 1 171 ? 7.899 25.294 -4.828 1.00 70.81 171 GLY A O 1
ATOM 1412 N N . ASP A 1 172 ? 7.221 23.411 -5.839 1.00 73.94 172 ASP A N 1
ATOM 1413 C CA . ASP A 1 172 ? 6.112 23.064 -4.954 1.00 73.94 172 ASP A CA 1
ATOM 1414 C C . ASP A 1 172 ? 6.566 22.471 -3.607 1.00 73.94 172 ASP A C 1
ATOM 1416 O O . ASP A 1 172 ? 7.761 22.326 -3.306 1.00 73.94 172 ASP A O 1
ATOM 1420 N N . ILE A 1 173 ? 5.578 22.116 -2.779 1.00 79.69 173 ILE A N 1
ATOM 1421 C CA . ILE A 1 173 ? 5.770 21.545 -1.446 1.00 79.69 173 ILE A CA 1
ATOM 1422 C C . ILE A 1 173 ? 6.598 20.258 -1.532 1.00 79.69 173 ILE A C 1
ATOM 1424 O O . ILE A 1 173 ? 6.209 19.273 -2.156 1.00 79.69 173 ILE A O 1
ATOM 1428 N N . LEU A 1 174 ? 7.745 20.265 -0.854 1.00 86.69 174 LEU A N 1
ATOM 1429 C CA . LEU A 1 174 ? 8.561 19.078 -0.648 1.00 86.69 174 LEU A CA 1
ATOM 1430 C C . LEU A 1 174 ? 8.017 18.309 0.555 1.00 86.69 174 LEU A C 1
ATOM 1432 O O . LEU A 1 174 ? 8.026 18.840 1.664 1.00 86.69 174 LEU A O 1
ATOM 1436 N N . CYS A 1 175 ? 7.549 17.076 0.342 1.00 89.38 175 CYS A N 1
ATOM 1437 C CA . CYS A 1 175 ? 7.130 16.204 1.439 1.00 89.38 175 CYS A CA 1
ATOM 1438 C C . CYS A 1 175 ? 8.284 16.027 2.437 1.00 89.38 175 CYS A C 1
ATOM 1440 O O . CYS A 1 175 ? 9.434 15.832 2.036 1.00 89.38 175 CYS A O 1
ATOM 1442 N N . GLY A 1 176 ? 7.972 16.122 3.731 1.00 92.31 176 GLY A N 1
ATOM 1443 C CA . GLY A 1 176 ? 8.953 15.957 4.801 1.00 92.31 176 GLY A CA 1
ATOM 1444 C C . GLY A 1 176 ? 9.431 14.518 4.910 1.00 92.31 176 GLY A C 1
ATOM 1445 O O . GLY A 1 176 ? 10.624 14.295 5.099 1.00 92.31 176 GLY A O 1
ATOM 1446 N N . HIS A 1 177 ? 8.505 13.578 4.708 1.00 95.81 177 HIS A N 1
ATOM 1447 C CA . HIS A 1 177 ? 8.744 12.142 4.773 1.00 95.81 177 HIS A CA 1
ATOM 1448 C C . HIS A 1 177 ? 8.152 11.464 3.540 1.00 95.81 177 HIS A C 1
ATOM 1450 O O . HIS A 1 177 ? 7.033 11.777 3.117 1.00 95.81 177 HIS A O 1
ATOM 1456 N N . ASN A 1 178 ? 8.913 10.543 2.959 1.00 96.50 178 ASN A N 1
ATOM 1457 C CA . ASN A 1 178 ? 8.489 9.726 1.828 1.00 96.50 178 ASN A CA 1
ATOM 1458 C C . ASN A 1 178 ? 8.815 8.298 2.222 1.00 96.50 178 ASN A C 1
ATOM 1460 O O . ASN A 1 178 ? 9.957 7.859 2.114 1.00 96.50 178 ASN A O 1
ATOM 1464 N N . LEU A 1 179 ? 7.809 7.629 2.761 1.00 98.06 179 LEU A N 1
ATOM 1465 C CA . LEU A 1 179 ? 7.934 6.325 3.377 1.00 98.06 179 LEU A CA 1
ATOM 1466 C C . LEU A 1 179 ? 7.926 5.262 2.288 1.00 98.06 179 LEU A C 1
ATOM 1468 O O . LEU A 1 179 ? 6.983 5.201 1.499 1.00 98.06 179 LEU A O 1
ATOM 1472 N N . TRP A 1 180 ? 8.973 4.446 2.252 1.00 98.56 180 TRP A N 1
ATOM 1473 C CA . TRP A 1 180 ? 9.079 3.268 1.401 1.00 98.56 180 TRP A CA 1
ATOM 1474 C C . TRP A 1 180 ? 9.018 2.044 2.304 1.00 98.56 180 TRP A C 1
ATOM 1476 O O . TRP A 1 180 ? 10.008 1.689 2.940 1.00 98.56 180 TRP A O 1
ATOM 1486 N N . VAL A 1 181 ? 7.840 1.429 2.387 1.00 98.75 181 VAL A N 1
ATOM 1487 C CA . VAL A 1 181 ? 7.605 0.238 3.206 1.00 98.75 181 VAL A CA 1
ATOM 1488 C C . VAL A 1 181 ? 7.665 -0.994 2.314 1.00 98.75 181 VAL A C 1
ATOM 1490 O O . VAL A 1 181 ? 6.771 -1.199 1.495 1.00 98.75 181 VAL A O 1
ATOM 1493 N N . SER A 1 182 ? 8.712 -1.806 2.440 1.00 98.75 182 SER A N 1
ATOM 1494 C CA . SER A 1 182 ? 8.959 -2.937 1.531 1.00 98.75 182 SER A CA 1
ATOM 1495 C C . SER A 1 182 ? 8.945 -4.275 2.253 1.00 98.75 182 SER A C 1
ATOM 1497 O O . SER A 1 182 ? 9.303 -4.352 3.425 1.00 98.75 182 SER A O 1
ATOM 1499 N N . ASN A 1 183 ? 8.566 -5.346 1.554 1.00 98.69 183 ASN A N 1
ATOM 1500 C CA . ASN A 1 183 ? 8.822 -6.697 2.047 1.00 98.69 183 ASN A CA 1
ATOM 1501 C C . ASN A 1 183 ? 10.325 -7.005 2.008 1.00 98.69 183 ASN A C 1
ATOM 1503 O O . ASN A 1 183 ? 10.970 -6.846 0.973 1.00 98.69 183 ASN A O 1
ATOM 1507 N N . THR A 1 184 ? 10.869 -7.521 3.109 1.00 98.12 184 THR A N 1
ATOM 1508 C CA . THR A 1 184 ? 12.310 -7.811 3.241 1.00 98.12 184 THR A CA 1
ATOM 1509 C C . THR A 1 184 ? 12.761 -9.023 2.425 1.00 98.12 184 THR A C 1
ATOM 1511 O O . THR A 1 184 ? 13.935 -9.154 2.082 1.00 98.12 184 THR A O 1
ATOM 1514 N N . VAL A 1 185 ? 11.827 -9.919 2.090 1.00 97.88 185 VAL A N 1
ATOM 1515 C CA . VAL A 1 185 ? 12.076 -11.105 1.265 1.00 97.88 185 VAL A CA 1
ATOM 1516 C C . VAL A 1 185 ? 11.142 -11.089 0.055 1.00 97.88 185 VAL A C 1
ATOM 1518 O O . VAL A 1 185 ? 9.917 -11.153 0.241 1.00 97.88 185 VAL A O 1
ATOM 1521 N N . PRO A 1 186 ? 11.681 -11.058 -1.183 1.00 98.56 186 PRO A N 1
ATOM 1522 C CA . PRO A 1 186 ? 10.875 -11.138 -2.392 1.00 98.56 186 PRO A CA 1
ATOM 1523 C C . PRO A 1 186 ? 9.903 -12.316 -2.347 1.00 98.56 186 PRO A C 1
ATOM 1525 O O . PRO A 1 186 ? 10.278 -13.435 -1.999 1.00 98.56 186 PRO A O 1
ATOM 1528 N N . SER A 1 187 ? 8.644 -12.067 -2.698 1.00 98.62 187 SER A N 1
ATOM 1529 C CA . SER A 1 187 ? 7.553 -13.025 -2.499 1.00 98.62 187 SER A CA 1
ATOM 1530 C C . SER A 1 187 ? 6.638 -13.089 -3.717 1.00 98.62 187 SER A C 1
ATOM 1532 O O . SER A 1 187 ? 6.443 -12.103 -4.422 1.00 98.62 187 SER A O 1
ATOM 1534 N N . ARG A 1 188 ? 6.091 -14.275 -4.014 1.00 98.62 188 ARG A N 1
ATOM 1535 C CA . ARG A 1 188 ? 5.147 -14.448 -5.137 1.00 98.62 188 ARG A CA 1
ATOM 1536 C C . ARG A 1 188 ? 3.778 -13.865 -4.823 1.00 98.62 188 ARG A C 1
ATOM 1538 O O . ARG A 1 188 ? 3.111 -13.366 -5.711 1.00 98.62 188 ARG A O 1
ATOM 1545 N N . ARG A 1 189 ? 3.358 -13.953 -3.566 1.00 98.31 189 ARG A N 1
ATOM 1546 C CA . ARG A 1 189 ? 2.108 -13.391 -3.059 1.00 98.31 189 ARG A CA 1
ATOM 1547 C C . ARG A 1 189 ? 2.443 -12.527 -1.863 1.00 98.31 189 ARG A C 1
ATOM 1549 O O . ARG A 1 189 ? 3.294 -12.917 -1.064 1.00 98.31 189 ARG A O 1
ATOM 1556 N N . TRP A 1 190 ? 1.804 -11.376 -1.770 1.00 98.62 190 TRP A N 1
ATOM 1557 C CA . TRP A 1 190 ? 2.003 -10.456 -0.667 1.00 98.62 190 TRP A CA 1
ATOM 1558 C C . TRP A 1 190 ? 0.709 -9.720 -0.369 1.00 98.62 190 TRP A C 1
ATOM 1560 O O . TRP A 1 190 ? -0.096 -9.485 -1.269 1.00 98.62 190 TRP A O 1
ATOM 1570 N N . CYS A 1 191 ? 0.537 -9.336 0.888 1.00 98.44 191 CYS A N 1
ATOM 1571 C CA . CYS A 1 191 ? -0.489 -8.388 1.262 1.00 98.44 191 CYS A CA 1
ATOM 1572 C C . CYS A 1 191 ? 0.086 -7.309 2.171 1.00 98.44 191 CYS A C 1
ATOM 1574 O O . CYS A 1 191 ? 0.938 -7.570 3.023 1.00 98.44 191 CYS A O 1
ATOM 1576 N N . PHE A 1 192 ? -0.411 -6.089 1.993 1.00 98.81 192 PHE A N 1
ATOM 1577 C CA . PHE A 1 192 ? -0.318 -5.060 3.020 1.00 98.81 192 PHE A CA 1
ATOM 1578 C C . PHE A 1 192 ? -1.695 -4.906 3.648 1.00 98.81 192 PHE A C 1
ATOM 1580 O O . PHE A 1 192 ? -2.685 -4.826 2.931 1.00 98.81 192 PHE A O 1
ATOM 1587 N N . LEU A 1 193 ? -1.748 -4.818 4.973 1.00 98.88 193 LEU A N 1
ATOM 1588 C CA . LEU A 1 193 ? -2.922 -4.378 5.719 1.00 98.88 193 LEU A CA 1
ATOM 1589 C C . LEU A 1 193 ? -2.494 -3.172 6.540 1.00 98.88 193 LEU A C 1
ATOM 1591 O O . LEU A 1 193 ? -1.598 -3.297 7.376 1.00 98.88 193 LEU A O 1
ATOM 1595 N N . ALA A 1 194 ? -3.092 -2.015 6.283 1.00 98.88 194 ALA A N 1
ATOM 1596 C CA . ALA A 1 194 ? -2.763 -0.776 6.967 1.00 98.88 194 ALA A CA 1
ATOM 1597 C C . ALA A 1 194 ? -4.019 -0.063 7.467 1.00 98.88 194 ALA A C 1
ATOM 1599 O O . ALA A 1 194 ? -5.045 -0.042 6.788 1.00 98.88 194 ALA A O 1
ATOM 1600 N N . VAL A 1 195 ? -3.921 0.560 8.640 1.00 98.94 195 VAL A N 1
ATOM 1601 C CA . VAL A 1 195 ? -4.947 1.471 9.163 1.00 98.94 195 VAL A CA 1
ATOM 1602 C C . VAL A 1 195 ? -4.389 2.884 9.185 1.00 98.94 195 VAL A C 1
ATOM 1604 O O . VAL A 1 195 ? -3.284 3.097 9.681 1.00 98.94 195 VAL A O 1
ATOM 1607 N N . VAL A 1 196 ? -5.167 3.839 8.672 1.00 98.81 196 VAL A N 1
ATOM 1608 C CA . VAL A 1 196 ? -4.911 5.279 8.800 1.00 98.81 196 VAL A CA 1
ATOM 1609 C C . VAL A 1 196 ? -6.019 5.874 9.657 1.00 98.81 196 VAL A C 1
ATOM 1611 O O . VAL A 1 196 ? -7.169 5.964 9.217 1.00 98.81 196 VAL A O 1
ATOM 1614 N N . TYR A 1 197 ? -5.671 6.268 10.879 1.00 98.69 197 TYR A N 1
ATOM 1615 C CA . TYR A 1 197 ? -6.603 6.818 11.857 1.00 98.69 197 TYR A CA 1
ATOM 1616 C C . TYR A 1 197 ? -6.275 8.292 12.135 1.00 98.69 197 TYR A C 1
ATOM 1618 O O . TYR A 1 197 ? -5.324 8.568 12.873 1.00 98.69 197 TYR A O 1
ATOM 1626 N N . PRO A 1 198 ? -7.026 9.244 11.557 1.00 97.50 198 PRO A N 1
ATOM 1627 C CA . PRO A 1 198 ? -6.959 10.646 11.945 1.00 97.50 198 PRO A CA 1
ATOM 1628 C C . PRO A 1 198 ? -7.770 10.895 13.226 1.00 97.50 198 PRO A C 1
ATOM 1630 O O . PRO A 1 198 ? -8.880 10.391 13.378 1.00 97.50 198 PRO A O 1
ATOM 1633 N N . ALA A 1 199 ? -7.230 11.705 14.127 1.00 96.75 199 ALA A N 1
ATOM 1634 C CA . ALA A 1 199 ? -7.855 12.124 15.374 1.00 96.75 199 ALA A CA 1
ATOM 1635 C C . ALA A 1 199 ? -7.646 13.626 15.577 1.00 96.75 199 ALA A C 1
ATOM 1637 O O . ALA A 1 199 ? -6.565 14.161 15.314 1.00 96.75 199 ALA A O 1
ATOM 1638 N N . GLN A 1 200 ? -8.685 14.319 16.038 1.00 93.62 200 GLN A N 1
ATOM 1639 C CA . GLN A 1 200 ? -8.580 15.749 16.332 1.00 93.62 200 GLN A CA 1
ATOM 1640 C C . GLN A 1 200 ? -7.617 16.004 17.501 1.00 93.62 200 GLN A C 1
ATOM 1642 O O . GLN A 1 200 ? -7.327 15.111 18.303 1.00 93.62 200 GLN A O 1
ATOM 1647 N N . ALA A 1 201 ? -7.126 17.238 17.631 1.00 88.19 201 ALA A N 1
ATOM 1648 C CA . ALA A 1 201 ? -6.329 17.631 18.786 1.00 88.19 201 ALA A CA 1
ATOM 1649 C C . ALA A 1 201 ? -7.074 17.313 20.099 1.00 88.19 201 ALA A C 1
ATOM 1651 O O . ALA A 1 201 ? -8.195 17.767 20.322 1.00 88.19 201 ALA A O 1
ATOM 1652 N N . GLY A 1 202 ? -6.441 16.524 20.970 1.00 88.25 202 GLY A N 1
ATOM 1653 C CA . GLY A 1 202 ? -7.017 16.085 22.247 1.00 88.25 202 GLY A CA 1
ATOM 1654 C C . GLY A 1 202 ? -7.885 14.822 22.180 1.00 88.25 202 GLY A C 1
ATOM 1655 O O . GLY A 1 202 ? -8.255 14.305 23.231 1.00 88.25 202 GLY A O 1
ATOM 1656 N N . GLU A 1 203 ? -8.180 14.292 20.990 1.00 93.88 203 GLU A N 1
ATOM 1657 C CA . GLU A 1 203 ? -8.832 12.990 20.834 1.00 93.88 203 GLU A CA 1
ATOM 1658 C C . GLU A 1 203 ? -7.812 11.855 21.008 1.00 93.88 203 GLU A C 1
ATOM 1660 O O . GLU A 1 203 ? -6.694 11.896 20.485 1.00 93.88 203 GLU A O 1
ATOM 1665 N N . THR A 1 204 ? -8.205 10.818 21.746 1.00 93.94 204 THR A N 1
ATOM 1666 C CA . THR A 1 204 ? -7.391 9.614 21.908 1.00 93.94 204 THR A CA 1
ATOM 1667 C C . THR A 1 204 ? -7.596 8.696 20.712 1.00 93.94 204 THR A C 1
ATOM 1669 O O . THR A 1 204 ? -8.711 8.246 20.455 1.00 93.94 204 THR A O 1
ATOM 1672 N N . ILE A 1 205 ? -6.510 8.359 20.016 1.00 96.75 205 ILE A N 1
ATOM 1673 C CA . ILE A 1 205 ? -6.533 7.304 18.998 1.00 96.75 205 ILE A CA 1
ATOM 1674 C C . ILE A 1 205 ? -6.774 5.961 19.710 1.00 96.75 205 ILE A C 1
ATOM 1676 O O . ILE A 1 205 ? -6.001 5.622 20.615 1.00 96.75 205 ILE A O 1
ATOM 1680 N N . PRO A 1 206 ? -7.816 5.193 19.339 1.00 97.44 206 PRO A N 1
ATOM 1681 C CA . PRO A 1 206 ? -8.121 3.926 19.990 1.00 97.44 206 PRO A CA 1
ATOM 1682 C C . PRO A 1 206 ? -7.040 2.871 19.723 1.00 97.44 206 PRO A C 1
ATOM 1684 O O . PRO A 1 206 ? -6.140 3.043 18.894 1.00 97.44 206 PRO A O 1
ATOM 1687 N N . ALA A 1 207 ? -7.143 1.738 20.417 1.00 97.25 207 ALA A N 1
ATOM 1688 C CA . ALA A 1 207 ? -6.314 0.582 20.113 1.00 97.25 207 ALA A CA 1
ATOM 1689 C C . ALA A 1 207 ? -6.580 0.093 18.678 1.00 97.25 207 ALA A C 1
ATOM 1691 O O . ALA A 1 207 ? -7.727 -0.072 18.259 1.00 97.25 207 ALA A O 1
ATOM 1692 N N . ILE A 1 208 ? -5.493 -0.138 17.943 1.00 98.62 208 ILE A N 1
ATOM 1693 C CA . ILE A 1 208 ? -5.481 -0.791 16.633 1.00 98.62 208 ILE A CA 1
ATOM 1694 C C . ILE A 1 208 ? -4.718 -2.094 16.845 1.00 98.62 208 ILE A C 1
ATOM 1696 O O . ILE A 1 208 ? -3.541 -2.059 17.192 1.00 98.62 208 ILE A O 1
ATOM 1700 N N . GLU A 1 209 ? -5.353 -3.245 16.698 1.00 98.19 209 GLU A N 1
ATOM 1701 C CA . GLU A 1 209 ? -4.771 -4.540 17.045 1.00 98.19 209 GLU A CA 1
ATOM 1702 C C . GLU A 1 209 ? -4.743 -5.450 15.824 1.00 98.19 209 GLU A C 1
ATOM 1704 O O . GLU A 1 209 ? -5.750 -5.649 15.144 1.00 98.19 209 GLU A O 1
ATOM 1709 N N . ARG A 1 210 ? -3.573 -6.033 15.555 1.00 97.75 210 ARG A N 1
ATOM 1710 C CA . ARG A 1 210 ? -3.444 -7.102 14.567 1.00 97.75 210 ARG A CA 1
ATOM 1711 C C . ARG A 1 210 ? -4.129 -8.351 15.112 1.00 97.75 210 ARG A C 1
ATOM 1713 O O . ARG A 1 210 ? -3.801 -8.775 16.220 1.00 97.75 210 ARG A O 1
ATOM 1720 N N . LEU A 1 211 ? -5.015 -8.947 14.320 1.00 97.75 211 LEU A N 1
ATOM 1721 C CA . LEU A 1 211 ? -5.571 -10.270 14.602 1.00 97.75 211 LEU A CA 1
ATOM 1722 C C . LEU A 1 211 ? -4.818 -11.328 13.783 1.00 97.75 211 LEU A C 1
ATOM 1724 O O . LEU A 1 211 ? -4.232 -12.247 14.348 1.00 97.75 211 LEU A O 1
ATOM 1728 N N . ASP A 1 212 ? -4.716 -11.114 12.469 1.00 97.31 212 ASP A N 1
ATOM 1729 C CA . ASP A 1 212 ? -3.873 -11.877 11.542 1.00 97.31 212 ASP A CA 1
ATOM 1730 C C . ASP A 1 212 ? -3.420 -10.980 10.362 1.00 97.31 212 ASP A C 1
ATOM 1732 O O . ASP A 1 212 ? -3.506 -9.755 10.449 1.00 97.31 212 ASP A O 1
ATOM 1736 N N . ASP A 1 213 ? -2.900 -11.555 9.270 1.00 97.62 213 ASP A N 1
ATOM 1737 C CA . ASP A 1 213 ? -2.438 -10.793 8.089 1.00 97.62 213 ASP A CA 1
ATOM 1738 C C . ASP A 1 213 ? -3.569 -10.264 7.186 1.00 97.62 213 ASP A C 1
ATOM 1740 O O . ASP A 1 213 ? -3.319 -9.548 6.218 1.00 97.62 213 ASP A O 1
ATOM 1744 N N . SER A 1 214 ? -4.815 -10.608 7.495 1.00 97.94 214 SER A N 1
ATOM 1745 C CA . SER A 1 214 ? -6.026 -10.236 6.756 1.00 97.94 214 SER A CA 1
ATOM 1746 C C . SER A 1 214 ? -7.074 -9.540 7.627 1.00 97.94 214 SER A C 1
ATOM 1748 O O . SER A 1 214 ? -8.072 -9.052 7.101 1.00 97.94 214 SER A O 1
ATOM 1750 N N . SER A 1 215 ? -6.857 -9.480 8.943 1.00 98.38 215 SER A N 1
ATOM 1751 C CA . SER A 1 215 ? -7.861 -9.065 9.917 1.00 98.38 215 SER A CA 1
ATOM 1752 C C . SER A 1 215 ? -7.287 -8.132 10.981 1.00 98.38 215 SER A C 1
ATOM 1754 O O . SER A 1 215 ? -6.213 -8.363 11.548 1.00 98.38 215 SER A O 1
ATOM 1756 N N . VAL A 1 216 ? -8.046 -7.087 11.299 1.00 98.62 216 VAL A N 1
ATOM 1757 C CA . VAL A 1 216 ? -7.687 -6.045 12.267 1.00 98.62 216 VAL A CA 1
ATOM 1758 C C . VAL A 1 216 ? -8.854 -5.749 13.196 1.00 98.62 216 VAL A C 1
ATOM 1760 O O . VAL A 1 216 ? -10.011 -5.780 12.777 1.00 98.62 216 VAL A O 1
ATOM 1763 N N . ARG A 1 217 ? -8.540 -5.416 14.449 1.00 98.62 217 ARG A N 1
ATOM 1764 C CA . ARG A 1 217 ? -9.474 -4.771 15.371 1.00 98.62 217 ARG A CA 1
ATOM 1765 C C . ARG A 1 217 ? -9.128 -3.292 15.536 1.00 98.62 217 ARG A C 1
ATOM 1767 O O . ARG A 1 217 ? -7.978 -2.964 15.818 1.00 98.62 217 ARG A O 1
ATOM 1774 N N . VAL A 1 218 ? -10.106 -2.406 15.386 1.00 98.38 218 VAL A N 1
ATOM 1775 C CA . VAL A 1 218 ? -9.980 -0.967 15.669 1.00 98.38 218 VAL A CA 1
ATOM 1776 C C . VAL A 1 218 ? -11.084 -0.584 16.646 1.00 98.38 218 VAL A C 1
ATOM 1778 O O . VAL A 1 218 ? -12.253 -0.558 16.271 1.00 98.38 218 VAL A O 1
ATOM 1781 N N . ALA A 1 219 ? -10.723 -0.301 17.901 1.00 96.00 219 ALA A N 1
ATOM 1782 C CA . ALA A 1 219 ? -11.692 -0.235 19.000 1.00 96.00 219 ALA A CA 1
ATOM 1783 C C . ALA A 1 219 ? -12.581 -1.501 19.034 1.00 96.00 219 ALA A C 1
ATOM 1785 O O . ALA A 1 219 ? -12.058 -2.602 19.203 1.00 96.00 219 ALA A O 1
ATOM 1786 N N . ASP A 1 220 ? -13.891 -1.352 18.838 1.00 95.88 220 ASP A N 1
ATOM 1787 C CA . ASP A 1 220 ? -14.860 -2.454 18.832 1.00 95.88 220 ASP A CA 1
ATOM 1788 C C . ASP A 1 220 ? -15.068 -3.077 17.439 1.00 95.88 220 ASP A C 1
ATOM 1790 O O . ASP A 1 220 ? -15.710 -4.120 17.319 1.00 95.88 220 ASP A O 1
ATOM 1794 N N . ASP A 1 221 ? -14.535 -2.463 16.378 1.00 97.81 221 ASP A N 1
ATOM 1795 C CA . ASP A 1 221 ? -14.711 -2.951 15.012 1.00 97.81 221 ASP A CA 1
ATOM 1796 C C . ASP A 1 221 ? -13.713 -4.060 14.701 1.00 97.81 221 ASP A C 1
ATOM 1798 O O . ASP A 1 221 ? -12.503 -3.857 14.798 1.00 97.81 221 ASP A O 1
ATOM 1802 N N . VAL A 1 222 ? -14.212 -5.209 14.249 1.00 98.38 222 VAL A N 1
ATOM 1803 C CA . VAL A 1 222 ? -13.387 -6.270 13.661 1.00 98.38 222 VAL A CA 1
ATOM 1804 C C . VAL A 1 222 ? -13.608 -6.276 12.154 1.00 98.38 222 VAL A C 1
ATOM 1806 O O . VAL A 1 222 ? -14.735 -6.405 11.678 1.00 98.38 222 VAL A O 1
ATOM 1809 N N . ILE A 1 223 ? -12.531 -6.119 11.394 1.00 98.56 223 ILE A N 1
ATOM 1810 C CA . ILE A 1 223 ? -12.563 -6.026 9.934 1.00 98.56 223 ILE A CA 1
ATOM 1811 C C . ILE A 1 223 ? -11.695 -7.144 9.383 1.00 98.56 223 ILE A C 1
ATOM 1813 O O . ILE A 1 223 ? -10.534 -7.251 9.775 1.00 98.56 223 ILE A O 1
ATOM 1817 N N . SER A 1 224 ? -12.240 -7.945 8.469 1.00 98.38 224 SER A N 1
ATOM 1818 C CA . SER A 1 224 ? -11.502 -9.009 7.790 1.00 98.38 224 SER A CA 1
ATOM 1819 C C . SER A 1 224 ? -11.603 -8.898 6.271 1.00 98.38 224 SER A C 1
ATOM 1821 O O . SER A 1 224 ? -12.662 -8.594 5.724 1.00 98.38 224 SER A O 1
ATOM 1823 N N . PHE A 1 225 ? -10.491 -9.170 5.594 1.00 98.38 225 PHE A N 1
ATOM 1824 C CA . PHE A 1 225 ? -10.375 -9.274 4.137 1.00 98.38 225 PHE A CA 1
ATOM 1825 C C . PHE A 1 225 ? -10.293 -10.733 3.652 1.00 98.38 225 PHE A C 1
ATOM 1827 O O . PHE A 1 225 ? -9.991 -10.985 2.484 1.00 98.38 225 PHE A O 1
ATOM 1834 N N . ASP A 1 226 ? -10.555 -11.694 4.541 1.00 96.81 226 ASP A N 1
ATOM 1835 C CA . ASP A 1 226 ? -10.613 -13.118 4.223 1.00 96.81 226 ASP A CA 1
ATOM 1836 C C . ASP A 1 226 ? -11.824 -13.772 4.918 1.00 96.81 226 ASP A C 1
ATOM 1838 O O . ASP A 1 226 ? -11.788 -14.013 6.128 1.00 96.81 226 ASP A O 1
ATOM 1842 N N . PRO A 1 227 ? -12.900 -14.124 4.189 1.00 95.25 227 PRO A N 1
ATOM 1843 C CA . PRO A 1 227 ? -14.055 -14.817 4.762 1.00 95.25 227 PRO A CA 1
ATOM 1844 C C . PRO A 1 227 ? -13.708 -16.143 5.458 1.00 95.25 227 PRO A C 1
ATOM 1846 O O . PRO A 1 227 ? -14.478 -16.602 6.302 1.00 95.25 227 PRO A O 1
ATOM 1849 N N . ALA A 1 228 ? -12.570 -16.758 5.120 1.00 94.75 228 ALA A N 1
ATOM 1850 C CA . ALA A 1 228 ? -12.086 -17.985 5.742 1.00 94.75 228 ALA A CA 1
ATOM 1851 C C . ALA A 1 228 ? -11.238 -17.749 7.006 1.00 94.75 228 ALA A C 1
ATOM 1853 O O . ALA A 1 228 ? -10.940 -18.718 7.713 1.00 94.75 228 ALA A O 1
ATOM 1854 N N . SER A 1 229 ? -10.875 -16.501 7.330 1.00 94.25 229 SER A N 1
ATOM 1855 C CA . SER A 1 229 ? -10.164 -16.184 8.571 1.00 94.25 229 SER A CA 1
ATOM 1856 C C . SER A 1 229 ? -10.975 -16.633 9.790 1.00 94.25 229 SER A C 1
ATOM 1858 O O . SER A 1 229 ? -12.201 -16.498 9.855 1.00 94.25 229 SER A O 1
ATOM 1860 N N . ALA A 1 230 ? -10.272 -17.123 10.814 1.00 94.31 230 ALA A N 1
ATOM 1861 C CA . ALA A 1 230 ? -10.876 -17.467 12.098 1.00 94.31 230 ALA A CA 1
ATOM 1862 C C . ALA A 1 230 ? -11.585 -16.268 12.756 1.00 94.31 230 ALA A C 1
ATOM 1864 O O . ALA A 1 230 ? -12.513 -16.466 13.540 1.00 94.31 230 ALA A O 1
ATOM 1865 N N . HIS A 1 231 ? -11.183 -15.040 12.415 1.00 94.69 231 HIS A N 1
ATOM 1866 C CA . HIS A 1 231 ? -11.752 -13.804 12.949 1.00 94.69 231 HIS A CA 1
ATOM 1867 C C . HIS A 1 231 ? -12.991 -13.317 12.189 1.00 94.69 231 HIS A C 1
ATOM 1869 O O . HIS A 1 231 ? -13.694 -12.437 12.680 1.00 94.69 231 HIS A O 1
ATOM 1875 N N . SER A 1 232 ? -13.315 -13.916 11.040 1.00 92.56 232 SER A N 1
ATOM 1876 C CA . SER A 1 232 ? -14.460 -13.504 10.218 1.00 92.56 232 SER A CA 1
ATOM 1877 C C . SER A 1 232 ? -15.811 -13.819 10.851 1.00 92.56 232 SER A C 1
ATOM 1879 O O . SER A 1 232 ? -16.799 -13.170 10.530 1.00 92.56 232 SER A O 1
ATOM 1881 N N . ARG A 1 233 ? -15.882 -14.759 11.801 1.00 89.94 233 ARG A N 1
ATOM 1882 C CA . ARG A 1 233 ? -17.136 -15.063 12.519 1.00 89.94 233 ARG A CA 1
ATOM 1883 C C . ARG A 1 233 ? -17.614 -13.914 13.405 1.00 89.94 233 ARG A C 1
ATOM 1885 O O . ARG A 1 233 ? -18.817 -13.724 13.534 1.00 89.94 233 ARG A O 1
ATOM 1892 N N . ASP A 1 234 ? -16.670 -13.163 13.965 1.00 91.50 234 ASP A N 1
ATOM 1893 C CA . ASP A 1 234 ? -16.931 -12.042 14.873 1.00 91.50 234 ASP A CA 1
ATOM 1894 C C . ASP A 1 234 ? -16.708 -10.685 14.179 1.00 91.50 234 ASP A C 1
ATOM 1896 O O . ASP A 1 234 ? -16.701 -9.638 14.827 1.00 91.50 234 ASP A O 1
ATOM 1900 N N . ALA A 1 235 ? -16.491 -10.690 12.859 1.00 94.88 235 ALA A N 1
ATOM 1901 C CA . ALA A 1 235 ? -16.193 -9.490 12.097 1.00 94.88 235 ALA A CA 1
ATOM 1902 C C . ALA A 1 235 ? -17.430 -8.603 11.919 1.00 94.88 235 ALA A C 1
ATOM 1904 O O . ALA A 1 235 ? -18.484 -9.035 11.456 1.00 94.88 235 ALA A O 1
ATOM 1905 N N . SER A 1 236 ? -17.266 -7.319 12.226 1.00 96.19 236 SER A N 1
ATOM 1906 C CA . SER A 1 236 ? -18.231 -6.264 11.921 1.00 96.19 236 SER A CA 1
ATOM 1907 C C . SER A 1 236 ? -18.323 -6.010 10.413 1.00 96.19 236 SER A C 1
ATOM 1909 O O . SER A 1 236 ? -19.389 -5.656 9.912 1.00 96.19 236 SER A O 1
ATOM 1911 N N . LEU A 1 237 ? -17.210 -6.184 9.688 1.00 97.06 237 LEU A N 1
ATOM 1912 C CA . LEU A 1 237 ? -17.128 -6.066 8.232 1.00 97.06 237 LEU A CA 1
ATOM 1913 C C . LEU A 1 237 ? -16.245 -7.179 7.657 1.00 97.06 237 LEU A C 1
ATOM 1915 O O . LEU A 1 237 ? -15.124 -7.387 8.118 1.00 97.06 237 LEU A O 1
ATOM 1919 N N . ILE A 1 238 ? -16.736 -7.846 6.612 1.00 97.56 238 ILE A N 1
ATOM 1920 C CA . ILE A 1 238 ? -15.999 -8.869 5.862 1.00 97.56 238 ILE A CA 1
ATOM 1921 C C . ILE A 1 238 ? -15.947 -8.447 4.396 1.00 97.56 238 ILE A C 1
ATOM 1923 O O . ILE A 1 238 ? -16.979 -8.133 3.798 1.00 97.56 238 ILE A O 1
ATOM 1927 N N . VAL A 1 239 ? -14.752 -8.462 3.814 1.00 97.44 239 VAL A N 1
ATOM 1928 C CA . VAL A 1 239 ? -14.525 -8.271 2.382 1.00 97.44 239 VAL A CA 1
ATOM 1929 C C . VAL A 1 239 ? -14.026 -9.586 1.796 1.00 97.44 239 VAL A C 1
ATOM 1931 O O . VAL A 1 239 ? -12.957 -10.061 2.160 1.00 97.44 239 VAL A O 1
ATOM 1934 N N . ASP A 1 240 ? -14.784 -10.165 0.866 1.00 96.81 240 ASP A N 1
ATOM 1935 C CA . ASP A 1 240 ? -14.343 -11.338 0.107 1.00 96.81 240 ASP A CA 1
ATOM 1936 C C . ASP A 1 240 ? -13.415 -10.910 -1.035 1.00 96.81 240 ASP A C 1
ATOM 1938 O O . ASP A 1 240 ? -13.843 -10.623 -2.157 1.00 96.81 240 ASP A O 1
ATOM 1942 N N . THR A 1 241 ? -12.123 -10.823 -0.727 1.00 96.00 241 THR A N 1
ATOM 1943 C CA . THR A 1 241 ? -11.084 -10.454 -1.698 1.00 96.00 241 THR A CA 1
ATOM 1944 C C . THR A 1 241 ? -10.973 -11.471 -2.832 1.00 96.00 241 THR A C 1
ATOM 1946 O O . THR A 1 241 ? -10.755 -11.079 -3.978 1.00 96.00 241 THR A O 1
ATOM 1949 N N . SER A 1 242 ? -11.230 -12.754 -2.558 1.00 93.19 242 SER A N 1
ATOM 1950 C CA . SER A 1 242 ? -11.193 -13.821 -3.562 1.00 93.19 242 SER A CA 1
ATOM 1951 C C . SER A 1 242 ? -12.312 -13.689 -4.597 1.00 93.19 242 SER A C 1
ATOM 1953 O O . SER A 1 242 ? -12.069 -13.853 -5.794 1.00 93.19 242 SER A O 1
ATOM 1955 N N . ALA A 1 243 ? -13.520 -13.306 -4.173 1.00 92.31 243 ALA A N 1
ATOM 1956 C CA . ALA A 1 243 ? -14.633 -13.045 -5.080 1.00 92.31 243 ALA A CA 1
ATOM 1957 C C . ALA A 1 243 ? -14.365 -11.826 -5.974 1.00 92.31 243 ALA A C 1
ATOM 1959 O O . ALA A 1 243 ? -14.692 -11.853 -7.163 1.00 92.31 243 ALA A O 1
ATOM 1960 N N . VAL A 1 244 ? -13.743 -10.777 -5.423 1.00 92.19 244 VAL A N 1
ATOM 1961 C CA . VAL A 1 244 ? -13.340 -9.588 -6.191 1.00 92.19 244 VAL A CA 1
ATOM 1962 C C . VAL A 1 244 ? -12.253 -9.948 -7.204 1.00 92.19 244 VAL A C 1
ATOM 1964 O O . VAL A 1 244 ? -12.395 -9.609 -8.376 1.00 92.19 244 VAL A O 1
ATOM 1967 N N . ALA A 1 245 ? -11.214 -10.679 -6.793 1.00 88.25 245 ALA A N 1
ATOM 1968 C CA . ALA A 1 245 ? -10.151 -11.132 -7.688 1.00 88.25 245 ALA A CA 1
ATOM 1969 C C . ALA A 1 245 ? -10.693 -12.033 -8.808 1.00 88.25 245 ALA A C 1
ATOM 1971 O O . ALA A 1 245 ? -10.433 -11.782 -9.981 1.00 88.25 245 ALA A O 1
ATOM 1972 N N . GLY A 1 246 ? -11.539 -13.012 -8.475 1.00 84.06 246 GLY A N 1
ATOM 1973 C CA . GLY A 1 246 ? -12.146 -13.894 -9.471 1.00 84.06 246 GLY A CA 1
ATOM 1974 C C . GLY A 1 246 ? -13.092 -13.165 -10.432 1.00 84.06 246 GLY A C 1
ATOM 1975 O O . GLY A 1 246 ? -13.219 -13.565 -11.586 1.00 84.06 246 GLY A O 1
ATOM 1976 N N . ALA A 1 247 ? -13.768 -12.096 -9.994 1.00 77.44 247 ALA A N 1
ATOM 1977 C CA . ALA A 1 247 ? -14.514 -11.224 -10.902 1.00 77.44 247 ALA A CA 1
ATOM 1978 C C . ALA A 1 247 ? -13.582 -10.454 -11.840 1.00 77.44 247 ALA A C 1
ATOM 1980 O O . ALA A 1 247 ? -13.903 -10.301 -13.014 1.00 77.44 247 ALA A O 1
ATOM 1981 N N . VAL A 1 248 ? -12.419 -10.026 -11.341 1.00 78.19 248 VAL A N 1
ATOM 1982 C CA . VAL A 1 248 ? -11.436 -9.321 -12.158 1.00 78.19 248 VAL A CA 1
ATOM 1983 C C . VAL A 1 248 ? -10.854 -10.208 -13.257 1.00 78.19 248 VAL A C 1
ATOM 1985 O O . VAL A 1 248 ? -10.755 -9.768 -14.400 1.00 78.19 248 VAL A O 1
ATOM 1988 N N . GLU A 1 249 ? -10.513 -11.449 -12.918 1.00 78.38 249 GLU A N 1
ATOM 1989 C CA . GLU A 1 249 ? -9.928 -12.426 -13.843 1.00 78.38 249 GLU A CA 1
ATOM 1990 C C . GLU A 1 249 ? -10.892 -12.812 -14.974 1.00 78.38 249 GLU A C 1
ATOM 1992 O O . GLU A 1 249 ? -10.478 -12.874 -16.127 1.00 78.38 249 GLU A O 1
ATOM 1997 N N . ARG A 1 250 ? -12.189 -12.990 -14.680 1.00 69.50 250 ARG A N 1
ATOM 1998 C CA . ARG A 1 250 ? -13.201 -13.338 -15.697 1.00 69.50 250 ARG A CA 1
ATOM 1999 C C . ARG A 1 250 ? -13.427 -12.260 -16.756 1.00 69.50 250 ARG A C 1
ATOM 2001 O O . ARG A 1 250 ? -13.862 -12.591 -17.847 1.00 69.50 250 ARG A O 1
ATOM 2008 N N . ASP A 1 251 ? -13.163 -10.992 -16.448 1.00 60.19 251 ASP A N 1
ATOM 2009 C CA . ASP A 1 251 ? -13.319 -9.903 -17.422 1.00 60.19 251 ASP A CA 1
ATOM 2010 C C . ASP A 1 251 ? -12.136 -9.814 -18.412 1.00 60.19 251 ASP A C 1
ATOM 2012 O O . ASP A 1 251 ? -12.165 -8.991 -19.330 1.00 60.19 251 ASP A O 1
ATOM 2016 N N . LEU A 1 252 ? -11.071 -10.600 -18.196 1.00 55.72 252 LEU A N 1
ATOM 2017 C CA . LEU A 1 252 ? -9.884 -10.661 -19.058 1.00 55.72 252 LEU A CA 1
ATOM 2018 C C . LEU A 1 252 ? -9.926 -11.817 -20.076 1.00 55.72 252 LEU A C 1
ATOM 2020 O O . LEU A 1 252 ? -9.089 -11.827 -20.983 1.00 55.72 252 LEU A O 1
ATOM 2024 N N . GLU A 1 253 ? -10.862 -12.762 -19.924 1.00 48.62 253 GLU A N 1
ATOM 2025 C CA . GLU A 1 253 ? -11.137 -13.875 -20.855 1.00 48.62 253 GLU A CA 1
ATOM 2026 C C . GLU A 1 253 ? -12.160 -13.483 -21.934 1.00 48.62 253 GLU A C 1
ATOM 2028 O O . GLU A 1 253 ? -11.949 -13.882 -23.105 1.00 48.62 253 GLU A O 1
#